Protein AF-A0AA92QDA8-F1 (afdb_monomer_lite)

Secondary structure (DSSP, 8-state):
-----S-----S----TT---HHHHHHHTSSS--HHHHHHHHHHHH-GGGTT---GGG----EEEEEETTTTEEEEEE-S--EEEEEE-GGGTTS--SEEEEEE-S---TTSPPPSSB-EEEEEETTT--EEEEE--TTEEE-PPEEEESSTTPPTT-EEEEEEEEETTTTEEEEEEEETT-GGG-EEEEEEEEBPPPP-------PPPP-

Structure (mmCIF, N/CA/C/O backbone):
data_AF-A0AA92QDA8-F1
#
_entry.id   AF-A0AA92QDA8-F1
#
loop_
_atom_site.group_PDB
_atom_site.id
_atom_site.type_symbol
_atom_site.label_atom_id
_atom_site.label_alt_id
_atom_site.label_comp_id
_atom_site.label_asym_id
_atom_site.label_entity_id
_atom_site.label_seq_id
_atom_site.pdbx_PDB_ins_code
_atom_site.Cartn_x
_atom_site.Cartn_y
_atom_site.Cartn_z
_atom_site.occupancy
_atom_site.B_iso_or_equiv
_atom_site.auth_seq_id
_atom_site.auth_comp_id
_atom_site.auth_asym_id
_atom_site.auth_atom_id
_atom_site.pdbx_PDB_model_num
ATOM 1 N N . MET A 1 1 ? -1.634 36.225 -9.825 1.00 33.91 1 MET A N 1
ATOM 2 C CA . MET A 1 1 ? -2.359 34.939 -9.896 1.00 33.91 1 MET A CA 1
ATOM 3 C C . MET A 1 1 ? -3.049 34.754 -8.554 1.00 33.91 1 MET A C 1
ATOM 5 O O . MET A 1 1 ? -2.392 34.439 -7.571 1.00 33.91 1 MET A O 1
ATOM 9 N N . GLU A 1 2 ? -4.321 35.144 -8.479 1.00 29.17 2 GLU A N 1
ATOM 10 C CA . GLU A 1 2 ? -5.108 35.152 -7.243 1.00 29.17 2 GLU A CA 1
ATOM 11 C C . GLU A 1 2 ? -5.441 33.735 -6.765 1.00 29.17 2 GLU A C 1
ATOM 13 O O . GLU A 1 2 ? -5.767 32.852 -7.560 1.00 29.17 2 GLU A O 1
ATOM 18 N N . ARG A 1 3 ? -5.387 33.537 -5.444 1.00 38.09 3 ARG A N 1
ATOM 19 C CA . ARG A 1 3 ? -5.812 32.313 -4.762 1.00 38.09 3 ARG A CA 1
ATOM 20 C C . ARG A 1 3 ? -7.334 32.174 -4.847 1.00 38.09 3 ARG A C 1
ATOM 22 O O . ARG A 1 3 ? -8.058 32.723 -4.024 1.00 38.09 3 ARG A O 1
ATOM 29 N N . ARG A 1 4 ? -7.822 31.404 -5.817 1.00 35.72 4 ARG A N 1
ATOM 30 C CA . ARG A 1 4 ? -9.184 30.855 -5.792 1.00 35.72 4 ARG A CA 1
ATOM 31 C C . ARG A 1 4 ? -9.173 29.556 -4.989 1.00 35.72 4 ARG A C 1
ATOM 33 O O . ARG A 1 4 ? -8.983 28.479 -5.542 1.00 35.72 4 ARG A O 1
ATOM 40 N N . SER A 1 5 ? -9.326 29.690 -3.675 1.00 36.38 5 SER A N 1
ATOM 41 C CA . SER A 1 5 ? -9.529 28.579 -2.743 1.00 36.38 5 SER A CA 1
ATOM 42 C C . SER A 1 5 ? -11.028 28.319 -2.557 1.00 36.38 5 SER A C 1
ATOM 44 O O . SER A 1 5 ? -11.824 29.250 -2.478 1.00 36.38 5 SER A O 1
ATOM 46 N N . PHE A 1 6 ? -11.382 27.042 -2.482 1.00 32.06 6 PHE A N 1
ATOM 47 C CA . PHE A 1 6 ? -12.692 26.414 -2.270 1.00 32.06 6 PHE A CA 1
ATOM 48 C C . PHE A 1 6 ? -13.570 26.963 -1.110 1.00 32.06 6 PHE A C 1
ATOM 50 O O . PHE A 1 6 ? -13.873 26.236 -0.171 1.00 32.06 6 PHE A O 1
ATOM 57 N N . LEU A 1 7 ? -14.049 28.213 -1.163 1.00 34.66 7 LEU A N 1
ATOM 58 C CA . LEU A 1 7 ? -15.040 28.735 -0.194 1.00 34.66 7 LEU A CA 1
ATOM 59 C C . LEU A 1 7 ? -16.226 29.495 -0.813 1.00 34.66 7 LEU A C 1
ATOM 61 O O . LEU A 1 7 ? -16.950 30.198 -0.114 1.00 34.66 7 LEU A O 1
ATOM 65 N N . THR A 1 8 ? -16.507 29.327 -2.105 1.00 35.06 8 THR A N 1
ATOM 66 C CA . THR A 1 8 ? -17.705 29.921 -2.726 1.00 35.06 8 THR A CA 1
ATOM 67 C C . THR A 1 8 ? -18.818 28.890 -2.897 1.00 35.06 8 THR A C 1
ATOM 69 O O . THR A 1 8 ? -19.138 28.510 -4.015 1.00 35.06 8 THR A O 1
ATOM 72 N N . ALA A 1 9 ? -19.405 28.427 -1.791 1.00 35.38 9 ALA A N 1
ATOM 73 C CA . ALA A 1 9 ? -20.735 27.805 -1.788 1.00 35.38 9 ALA A CA 1
ATOM 74 C C . ALA A 1 9 ? -21.298 27.682 -0.360 1.00 35.38 9 ALA A C 1
ATOM 76 O O . ALA A 1 9 ? -21.324 26.595 0.201 1.00 35.38 9 ALA A O 1
ATOM 77 N N . ALA A 1 10 ? -21.752 28.794 0.223 1.00 36.12 10 ALA A N 1
ATOM 78 C CA . ALA A 1 10 ? -22.838 28.810 1.215 1.00 36.12 10 ALA A CA 1
ATOM 79 C C . ALA A 1 10 ? -23.274 30.260 1.483 1.00 36.12 10 ALA A C 1
ATOM 81 O O . ALA A 1 10 ? -23.055 30.821 2.550 1.00 36.12 10 ALA A O 1
ATOM 82 N N . GLY A 1 11 ? -23.903 30.879 0.484 1.00 39.75 11 GLY A N 1
ATOM 83 C CA . GLY A 1 11 ? -24.671 32.117 0.649 1.00 39.75 11 GLY A CA 1
ATOM 84 C C . GLY A 1 11 ? -26.067 31.892 1.244 1.00 39.75 11 GLY A C 1
ATOM 85 O O . GLY A 1 11 ? -26.959 32.695 1.006 1.00 39.75 11 GLY A O 1
ATOM 86 N N . LEU A 1 12 ? -26.294 30.805 1.982 1.00 38.34 12 LEU A N 1
ATOM 87 C CA . LEU A 1 12 ? -27.554 30.560 2.675 1.00 38.34 12 LEU A CA 1
ATOM 88 C C . LEU A 1 12 ? -27.238 30.167 4.109 1.00 38.34 12 LEU A C 1
ATOM 90 O O . LEU A 1 12 ? -26.586 29.155 4.360 1.00 38.34 12 LEU A O 1
ATOM 94 N N . GLY A 1 13 ? -27.673 31.021 5.034 1.00 45.91 13 GLY A N 1
ATOM 95 C CA . GLY A 1 13 ? -27.557 30.799 6.462 1.00 45.91 13 GLY A CA 1
ATOM 96 C C . GLY A 1 13 ? -28.193 29.471 6.847 1.00 45.91 13 GLY A C 1
ATOM 97 O O . GLY A 1 13 ? -29.409 29.321 6.830 1.00 45.91 13 GLY A O 1
ATOM 98 N N . LEU A 1 14 ? -27.353 28.521 7.229 1.00 39.12 14 LEU A N 1
ATOM 99 C CA . LEU A 1 14 ? -27.741 27.400 8.060 1.00 39.12 14 LEU A CA 1
ATOM 100 C C . LEU A 1 14 ? -26.838 27.479 9.279 1.00 39.12 14 LEU A C 1
ATOM 102 O O . LEU A 1 14 ? -25.619 27.357 9.174 1.00 39.12 14 LEU A O 1
ATOM 106 N N . ALA A 1 15 ? -27.450 27.781 10.421 1.00 39.09 15 ALA A N 1
ATOM 107 C CA . ALA A 1 15 ? -26.792 27.732 11.710 1.00 39.09 15 ALA A CA 1
ATOM 108 C C . ALA A 1 15 ? -26.085 26.377 11.843 1.00 39.09 15 ALA A C 1
ATOM 110 O O . ALA A 1 15 ? -26.726 25.327 11.769 1.00 39.09 15 ALA A O 1
ATOM 111 N N . ALA A 1 16 ? -24.761 26.399 12.003 1.00 42.53 16 ALA A N 1
ATOM 112 C CA . ALA A 1 16 ? -24.027 25.209 12.393 1.00 42.53 16 ALA A CA 1
ATOM 113 C C . ALA A 1 16 ? -24.629 24.703 13.721 1.00 42.53 16 ALA A C 1
ATOM 115 O O . ALA A 1 16 ? -24.861 25.518 14.619 1.00 42.53 16 ALA A O 1
ATOM 116 N N . PRO A 1 17 ? -24.879 23.391 13.887 1.00 43.97 17 PRO A N 1
ATOM 117 C CA . PRO A 1 17 ? -25.635 22.842 15.021 1.00 43.97 17 PRO A CA 1
ATOM 118 C C . PRO A 1 17 ? -24.937 22.977 16.390 1.00 43.97 17 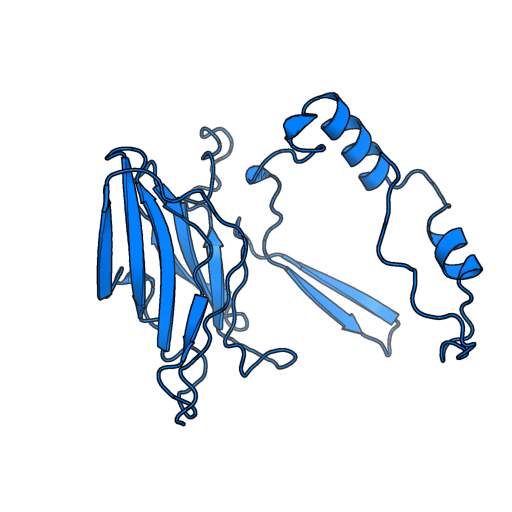PRO A C 1
ATOM 120 O O . PRO A 1 17 ? -25.418 22.439 17.381 1.00 43.97 17 PRO A O 1
ATOM 123 N N . PHE A 1 18 ? -23.828 23.716 16.467 1.00 54.31 18 PHE A N 1
ATOM 124 C CA . PHE A 1 18 ? -22.997 23.874 17.659 1.00 54.31 18 PHE A CA 1
ATOM 125 C C . PHE A 1 18 ? -22.710 25.338 18.028 1.00 54.31 18 PHE A C 1
ATOM 127 O O . PHE A 1 18 ? -21.840 25.594 18.851 1.00 54.31 18 PHE A O 1
ATOM 134 N N . GLY A 1 19 ? -23.408 26.312 17.426 1.00 52.00 19 GLY A N 1
ATOM 135 C CA . GLY A 1 19 ? -23.277 27.730 17.800 1.00 52.00 19 GLY A CA 1
ATOM 136 C C . GLY A 1 19 ? -21.930 28.383 17.457 1.00 52.00 19 GLY A C 1
ATOM 137 O O . GLY A 1 19 ? -21.722 29.539 17.806 1.00 52.00 19 GLY A O 1
ATOM 138 N N . LEU A 1 20 ? -21.038 27.678 16.757 1.00 49.28 20 LEU A N 1
ATOM 139 C CA . LEU A 1 20 ? -19.775 28.224 16.269 1.00 49.28 20 LEU A CA 1
ATOM 140 C C . LEU A 1 20 ? -20.006 28.994 14.971 1.00 49.28 20 LEU A C 1
ATOM 142 O O . LEU A 1 20 ? -20.514 28.458 13.982 1.00 49.28 20 LEU A O 1
ATOM 146 N N . THR A 1 21 ? -19.620 30.262 14.973 1.00 72.62 21 THR A N 1
ATOM 147 C CA . THR A 1 21 ? -19.591 31.106 13.785 1.00 72.62 21 THR A CA 1
ATOM 148 C C . THR A 1 21 ? -18.280 30.912 13.025 1.00 72.62 21 THR A C 1
ATOM 150 O O . THR A 1 21 ? -17.274 30.452 13.565 1.00 72.62 21 THR A O 1
ATOM 153 N N . LEU A 1 22 ? -18.253 31.327 11.756 1.00 54.22 22 LEU A N 1
ATOM 154 C CA . LEU A 1 22 ? -17.018 31.363 10.966 1.00 54.22 22 LEU A CA 1
ATOM 155 C C . LEU A 1 22 ? -15.918 32.193 11.661 1.00 54.22 22 LEU A C 1
ATOM 157 O O . LEU A 1 22 ? -14.739 31.878 11.543 1.00 54.22 22 LEU A O 1
ATOM 161 N N . ARG A 1 23 ? -16.307 33.234 12.415 1.00 62.81 23 ARG A N 1
ATOM 162 C CA . ARG A 1 23 ? -15.389 34.050 13.221 1.00 62.81 23 ARG A CA 1
ATOM 163 C C . ARG A 1 23 ? -14.756 33.258 14.357 1.00 62.81 23 ARG A C 1
ATOM 165 O O . ARG A 1 23 ? -13.568 33.440 14.584 1.00 62.81 23 ARG A O 1
ATOM 172 N N . ASP A 1 24 ? -15.505 32.379 15.014 1.00 61.31 24 ASP A N 1
ATOM 173 C CA . ASP A 1 24 ? -14.988 31.566 16.121 1.00 61.31 24 ASP A CA 1
ATOM 174 C C . ASP A 1 24 ? -13.949 30.556 15.613 1.00 61.31 24 ASP A C 1
ATOM 176 O O . ASP A 1 24 ? -12.869 30.432 16.183 1.00 61.31 24 ASP A O 1
ATOM 180 N N . VAL A 1 25 ? -14.212 29.927 14.460 1.00 57.88 25 VAL A N 1
ATOM 181 C CA . VAL A 1 25 ? -13.251 29.034 13.782 1.00 57.88 25 VAL A CA 1
ATOM 182 C C . VAL A 1 25 ? -11.988 29.790 13.350 1.00 57.88 25 VAL A C 1
ATOM 184 O O . VAL A 1 25 ? -10.880 29.277 13.490 1.00 57.88 25 VAL A O 1
ATOM 187 N N . MET A 1 26 ? -12.135 31.020 12.843 1.00 55.69 26 MET A N 1
ATOM 188 C CA . MET A 1 26 ? -10.993 31.853 12.448 1.00 55.69 26 MET A CA 1
ATOM 189 C C . MET A 1 26 ? -10.194 32.363 13.656 1.00 55.69 26 MET A C 1
ATOM 191 O O . MET A 1 26 ? -8.975 32.448 13.564 1.00 55.69 26 MET A O 1
ATOM 195 N N . ALA A 1 27 ? -10.844 32.672 14.781 1.00 57.16 27 ALA A N 1
ATOM 196 C CA . ALA A 1 27 ? -10.176 33.119 16.003 1.00 57.16 27 ALA A CA 1
ATOM 197 C C . ALA A 1 27 ? -9.331 32.000 16.636 1.00 57.16 27 ALA A C 1
ATOM 199 O O . ALA A 1 27 ? -8.200 32.249 17.051 1.00 57.16 27 ALA A O 1
ATOM 200 N N . MET A 1 28 ? -9.813 30.750 16.603 1.00 53.66 28 MET A N 1
ATOM 201 C CA . MET A 1 28 ? -9.039 29.578 17.044 1.00 53.66 28 MET A CA 1
ATOM 202 C C . MET A 1 28 ? -7.757 29.346 16.226 1.00 53.66 28 MET A C 1
ATOM 204 O O . MET A 1 28 ? -6.821 28.734 16.726 1.00 53.66 28 MET A O 1
ATOM 208 N N . ALA A 1 29 ? -7.685 29.851 14.989 1.00 52.94 29 ALA A N 1
ATOM 209 C CA . ALA A 1 29 ? -6.492 29.769 14.143 1.00 52.94 29 ALA A CA 1
ATOM 210 C C . ALA A 1 29 ? -5.451 30.873 14.426 1.00 52.94 29 ALA A C 1
ATOM 212 O O . ALA A 1 29 ? -4.418 30.915 13.760 1.00 52.94 29 ALA A O 1
ATOM 213 N N . THR A 1 30 ? -5.723 31.795 15.361 1.00 52.31 30 THR A N 1
ATOM 214 C CA . THR A 1 30 ? -4.889 32.992 15.596 1.00 52.31 30 THR A CA 1
ATOM 215 C C . THR A 1 30 ? -4.156 33.022 16.935 1.00 52.31 30 THR A C 1
ATOM 217 O O . THR A 1 30 ? -3.394 33.958 17.180 1.00 52.31 30 THR A O 1
ATOM 220 N N . GLU A 1 31 ? -4.323 32.015 17.794 1.00 50.56 31 GLU A N 1
ATOM 221 C CA . GLU A 1 31 ? -3.610 31.971 19.072 1.00 50.56 31 GLU A CA 1
ATOM 222 C C . GLU A 1 31 ? -2.279 31.217 18.952 1.00 50.56 31 GLU A C 1
ATOM 224 O O . GLU A 1 31 ? -2.233 29.994 18.859 1.00 50.56 31 GLU A O 1
ATOM 229 N N . SER A 1 32 ? -1.192 31.999 19.015 1.00 50.97 32 SER A N 1
ATOM 230 C CA . SER A 1 32 ? 0.221 31.596 18.932 1.00 50.97 32 SER A CA 1
ATOM 231 C C . SER A 1 32 ? 0.663 31.139 17.531 1.00 50.97 32 SER A C 1
ATOM 233 O O . SER A 1 32 ? -0.105 30.477 16.836 1.00 50.97 32 SER A O 1
ATOM 235 N N . PRO A 1 33 ? 1.896 31.456 17.071 1.00 54.53 33 PRO A N 1
ATOM 236 C CA . PRO A 1 33 ? 2.459 30.764 15.922 1.00 54.53 33 PRO A CA 1
ATOM 237 C C . PRO A 1 33 ? 2.518 29.297 16.317 1.00 54.53 33 PRO A C 1
ATOM 239 O O . PRO A 1 33 ? 3.340 28.903 17.151 1.00 54.53 33 PRO A O 1
ATOM 242 N N . ASP A 1 34 ? 1.592 28.504 15.791 1.00 64.38 34 ASP A N 1
ATOM 243 C CA . ASP A 1 34 ? 1.658 27.079 16.000 1.00 64.38 34 ASP A CA 1
ATOM 244 C C . ASP A 1 34 ? 3.038 26.650 15.452 1.00 64.38 34 ASP A C 1
ATOM 246 O O . ASP A 1 34 ? 3.498 27.111 14.395 1.00 64.38 34 ASP A O 1
ATOM 250 N N . ALA A 1 35 ? 3.776 25.863 16.234 1.00 60.22 35 ALA A N 1
ATOM 251 C CA . ALA A 1 35 ? 5.141 25.481 15.881 1.00 60.22 35 ALA A CA 1
ATOM 252 C C . ALA A 1 35 ? 5.204 24.773 14.512 1.00 60.22 35 ALA A C 1
ATOM 254 O O . ALA A 1 35 ? 6.246 24.766 13.858 1.00 60.22 35 ALA A O 1
ATOM 255 N N . TRP A 1 36 ? 4.075 24.223 14.063 1.00 51.72 36 TRP A N 1
ATOM 256 C CA . TRP A 1 36 ? 3.902 23.561 12.785 1.00 51.72 36 TRP A CA 1
ATOM 257 C C . TRP A 1 36 ? 3.813 24.570 11.623 1.00 51.72 36 TRP A C 1
ATOM 259 O O . TRP A 1 36 ? 4.491 24.387 10.618 1.00 51.72 36 TRP A O 1
ATOM 269 N N . ALA A 1 37 ? 3.108 25.692 11.771 1.00 59.84 37 ALA A N 1
ATOM 270 C CA . ALA A 1 37 ? 3.029 26.783 10.806 1.00 59.84 37 ALA A CA 1
ATOM 271 C C . ALA A 1 37 ? 4.380 27.492 10.651 1.00 59.84 37 ALA A C 1
ATOM 273 O O . ALA A 1 37 ? 4.797 27.798 9.529 1.00 59.84 37 ALA A O 1
ATOM 274 N N . ALA A 1 38 ? 5.093 27.712 11.761 1.00 67.44 38 ALA A N 1
ATOM 275 C CA . ALA A 1 38 ? 6.449 28.254 11.736 1.00 67.44 38 ALA A CA 1
ATOM 276 C C . ALA A 1 38 ? 7.438 27.281 11.064 1.00 67.44 38 ALA A C 1
ATOM 278 O O . ALA A 1 38 ? 8.211 27.696 10.198 1.00 67.44 38 ALA A O 1
ATOM 279 N N . GLY A 1 39 ? 7.365 25.987 11.400 1.00 63.59 39 GLY A N 1
ATOM 280 C CA . GLY A 1 39 ? 8.175 24.939 10.772 1.00 63.59 39 GLY A CA 1
ATOM 281 C C . GLY A 1 39 ? 7.912 24.811 9.268 1.00 63.59 39 GLY A C 1
ATOM 282 O O . GLY A 1 39 ? 8.847 24.805 8.471 1.00 63.59 39 GLY A O 1
ATOM 283 N N . PHE A 1 40 ? 6.641 24.820 8.860 1.00 58.78 40 PHE A N 1
ATOM 284 C CA . PHE A 1 40 ? 6.239 24.766 7.454 1.00 58.78 40 PHE A CA 1
ATOM 285 C C . PHE A 1 40 ? 6.756 25.972 6.654 1.00 58.78 40 PHE A C 1
ATOM 287 O O . PHE A 1 40 ? 7.243 25.825 5.529 1.00 58.78 40 PHE A O 1
ATOM 294 N N . ALA A 1 41 ? 6.688 27.178 7.227 1.00 66.56 41 ALA A N 1
ATOM 295 C CA . ALA A 1 41 ? 7.194 28.390 6.587 1.00 66.56 41 ALA A CA 1
ATOM 296 C C . ALA A 1 41 ? 8.721 28.363 6.397 1.00 66.56 41 ALA A C 1
ATOM 298 O O . ALA A 1 41 ? 9.204 28.749 5.330 1.00 66.56 41 ALA A O 1
ATOM 299 N N . ALA A 1 42 ? 9.463 27.876 7.396 1.00 67.19 42 ALA A N 1
ATOM 300 C CA . ALA A 1 42 ? 10.915 27.730 7.325 1.00 67.19 42 ALA A CA 1
ATOM 301 C C . ALA A 1 42 ? 11.330 26.711 6.250 1.00 67.19 42 ALA A C 1
ATOM 303 O O . ALA A 1 42 ? 12.098 27.045 5.347 1.00 67.19 42 ALA A O 1
ATOM 304 N N . ALA A 1 43 ? 10.730 25.517 6.258 1.00 59.69 43 ALA A N 1
ATOM 305 C CA . ALA A 1 43 ? 11.036 24.473 5.283 1.00 59.69 43 ALA A CA 1
ATOM 306 C C . ALA A 1 43 ? 10.745 24.922 3.837 1.00 59.69 43 ALA A C 1
ATOM 308 O O . ALA A 1 43 ? 11.468 24.578 2.896 1.00 59.69 43 ALA A O 1
ATOM 309 N N . ARG A 1 44 ? 9.698 25.735 3.631 1.00 64.19 44 ARG A N 1
ATOM 310 C CA . ARG A 1 44 ? 9.342 26.273 2.309 1.00 64.19 44 ARG A CA 1
ATOM 311 C C . ARG A 1 44 ? 10.394 27.228 1.752 1.00 64.19 44 ARG A C 1
ATOM 313 O O . ARG A 1 44 ? 10.571 27.266 0.534 1.00 64.19 44 ARG A O 1
ATOM 320 N N . ALA A 1 45 ? 11.060 28.000 2.607 1.00 65.25 45 ALA A N 1
ATOM 321 C CA . ALA A 1 45 ? 12.113 28.920 2.186 1.00 65.25 45 ALA A CA 1
ATOM 322 C C . ALA A 1 45 ? 13.354 28.166 1.679 1.00 65.25 45 ALA A C 1
ATOM 324 O O . ALA A 1 45 ? 13.977 28.590 0.709 1.00 65.25 45 ALA A O 1
ATOM 325 N N . GLU A 1 46 ? 13.664 27.019 2.281 1.00 57.72 46 GLU A N 1
ATOM 326 C CA . GLU A 1 46 ? 14.830 26.200 1.933 1.00 57.72 46 GLU A CA 1
ATOM 327 C C . GLU A 1 46 ? 14.563 25.243 0.762 1.00 57.72 46 GLU A C 1
ATOM 329 O O . GLU A 1 46 ? 15.456 24.950 -0.033 1.00 57.72 46 GLU A O 1
ATOM 334 N N . ARG A 1 47 ? 13.321 24.760 0.623 1.00 58.34 47 ARG A N 1
ATOM 335 C CA . ARG A 1 47 ? 12.918 23.770 -0.389 1.00 58.34 47 ARG A CA 1
ATOM 336 C C . ARG A 1 47 ? 11.651 24.209 -1.122 1.00 58.34 47 ARG A C 1
ATOM 338 O O . ARG A 1 47 ? 10.619 23.539 -1.097 1.00 58.34 47 ARG A O 1
ATOM 345 N N . ALA A 1 48 ? 11.733 25.348 -1.809 1.00 55.12 48 ALA A N 1
ATOM 346 C CA . ALA A 1 48 ? 10.591 25.998 -2.462 1.00 55.12 48 ALA A CA 1
ATOM 347 C C . ALA A 1 48 ? 9.843 25.109 -3.478 1.00 55.12 48 ALA A C 1
ATOM 349 O O . ALA A 1 48 ? 8.624 25.219 -3.603 1.00 55.12 48 ALA A O 1
ATOM 350 N N . TRP A 1 49 ? 10.548 24.203 -4.163 1.00 46.12 49 TRP A N 1
ATOM 351 C CA . TRP A 1 49 ? 9.966 23.257 -5.127 1.00 46.12 49 TRP A CA 1
ATOM 352 C C . TRP A 1 49 ? 9.195 22.101 -4.466 1.00 46.12 49 TRP A C 1
ATOM 354 O O . TRP A 1 49 ? 8.350 21.490 -5.111 1.00 46.12 49 TRP A O 1
ATOM 364 N N . LEU A 1 50 ? 9.430 21.856 -3.175 1.00 51.00 50 LEU A N 1
ATOM 365 C CA . LEU A 1 50 ? 8.684 20.920 -2.330 1.00 51.00 50 LEU A CA 1
ATOM 366 C C . LEU A 1 50 ? 7.608 21.624 -1.485 1.00 51.00 50 LEU A C 1
ATOM 368 O O . LEU A 1 50 ? 6.978 20.995 -0.645 1.00 51.00 50 LEU A O 1
ATOM 372 N N . ALA A 1 51 ? 7.413 22.938 -1.655 1.00 55.00 51 ALA A N 1
ATOM 373 C CA . ALA A 1 51 ? 6.523 23.760 -0.829 1.00 55.00 51 ALA A CA 1
ATOM 374 C C . ALA A 1 51 ? 6.770 23.659 0.696 1.00 55.00 51 ALA A C 1
ATOM 376 O O . ALA A 1 51 ? 5.877 23.989 1.470 1.00 55.00 51 ALA A O 1
ATOM 377 N N . GLY A 1 52 ? 7.975 23.259 1.118 1.00 45.16 52 GLY A N 1
ATOM 378 C CA . GLY A 1 52 ? 8.323 23.014 2.524 1.00 45.16 52 GLY A CA 1
ATOM 379 C C . GLY A 1 52 ? 8.155 21.574 2.999 1.00 45.16 52 GLY A C 1
ATOM 380 O O . GLY A 1 52 ? 8.306 21.294 4.180 1.00 45.16 52 GLY A O 1
ATOM 381 N N . PHE A 1 53 ? 7.881 20.646 2.087 1.00 48.81 53 PHE A N 1
ATOM 382 C CA . PHE A 1 53 ? 7.898 19.218 2.370 1.00 48.81 53 PHE A CA 1
ATOM 383 C C . PHE A 1 53 ? 9.353 18.741 2.542 1.00 48.81 53 PHE A C 1
ATOM 385 O O . PHE A 1 53 ? 10.174 18.865 1.631 1.00 48.81 53 PHE A O 1
ATOM 392 N N . GLU A 1 54 ? 9.706 18.209 3.715 1.00 48.03 54 GLU A N 1
ATOM 393 C CA . GLU A 1 54 ? 11.073 17.743 4.017 1.00 48.03 54 GLU A CA 1
ATOM 394 C C . GLU A 1 54 ? 11.414 16.368 3.408 1.00 48.03 54 GLU A C 1
ATOM 396 O O . GLU A 1 54 ? 12.534 15.875 3.567 1.00 48.03 54 GLU A O 1
ATOM 401 N N . GLY A 1 55 ? 10.501 15.805 2.614 1.00 48.53 55 GLY A N 1
ATOM 402 C CA . GLY A 1 55 ? 10.641 14.521 1.933 1.00 48.53 55 GLY A CA 1
ATOM 403 C C . GLY A 1 55 ? 9.844 13.410 2.615 1.00 48.53 55 GLY A C 1
ATOM 404 O O . GLY A 1 55 ? 9.378 13.558 3.740 1.00 48.53 55 GLY A O 1
ATOM 405 N N . VAL A 1 56 ? 9.747 12.271 1.929 1.00 50.72 56 VAL A N 1
ATOM 406 C CA . VAL A 1 56 ? 9.060 11.028 2.348 1.00 50.72 56 VAL A CA 1
ATOM 407 C C . VAL A 1 56 ? 9.568 10.492 3.706 1.00 50.72 56 VAL A C 1
ATOM 409 O O . VAL A 1 56 ? 8.932 9.684 4.372 1.00 50.72 56 VAL A O 1
ATOM 412 N N . SER A 1 57 ? 10.728 10.963 4.173 1.00 46.50 57 SER A N 1
ATOM 413 C CA . SER A 1 57 ? 11.281 10.650 5.496 1.00 46.50 57 SER A CA 1
ATOM 414 C C . SER A 1 57 ? 10.556 11.325 6.668 1.00 46.50 57 SER A C 1
ATOM 416 O O . SER A 1 57 ? 10.777 10.918 7.806 1.00 46.50 57 SER A O 1
ATOM 418 N N . ALA A 1 58 ? 9.725 12.343 6.412 1.00 48.72 58 ALA A N 1
ATOM 419 C CA . ALA A 1 58 ? 8.867 12.982 7.414 1.00 48.72 58 ALA A CA 1
ATOM 420 C C . ALA A 1 58 ? 7.459 12.359 7.483 1.00 48.72 58 ALA A C 1
ATOM 422 O O . ALA A 1 58 ? 6.638 12.810 8.285 1.00 48.72 58 ALA A O 1
ATOM 423 N N . ASP A 1 59 ? 7.185 11.323 6.680 1.00 54.25 59 ASP A N 1
ATOM 424 C CA . ASP A 1 59 ? 5.915 10.607 6.719 1.00 54.25 59 ASP A CA 1
ATOM 425 C C . ASP A 1 59 ? 5.824 9.844 8.041 1.00 54.25 59 ASP A C 1
ATOM 427 O O . ASP A 1 59 ? 6.448 8.799 8.266 1.00 54.25 59 ASP A O 1
ATOM 431 N N . LEU A 1 60 ? 5.077 10.456 8.961 1.00 63.75 60 LEU A N 1
ATOM 432 C CA . LEU A 1 60 ? 4.736 9.885 10.247 1.00 63.75 60 LEU A CA 1
ATOM 433 C C . LEU A 1 60 ? 4.131 8.499 10.030 1.00 63.75 60 LEU A C 1
ATOM 435 O O . LEU A 1 60 ? 3.373 8.288 9.080 1.00 63.75 60 LEU A O 1
ATOM 439 N N . PRO A 1 61 ? 4.414 7.552 10.927 1.00 78.06 61 PRO A N 1
ATOM 440 C CA . PRO A 1 61 ? 3.795 6.253 10.827 1.00 78.06 61 PRO A CA 1
ATOM 441 C C . PRO A 1 61 ? 2.269 6.353 10.827 1.00 78.06 61 PRO A C 1
ATOM 443 O O . PRO A 1 61 ? 1.725 7.131 11.623 1.00 78.06 61 PRO A O 1
ATOM 446 N N . PRO A 1 62 ? 1.562 5.527 10.023 1.00 81.88 62 PRO A N 1
ATOM 447 C CA . PRO A 1 62 ? 0.118 5.394 10.126 1.00 81.88 62 PRO A CA 1
ATOM 448 C C . PRO A 1 62 ? -0.283 5.267 11.591 1.00 81.88 62 PRO A C 1
ATOM 450 O O . PRO A 1 62 ? 0.327 4.497 12.340 1.00 81.88 62 PRO A O 1
ATOM 453 N N . ALA A 1 63 ? -1.269 6.054 12.010 1.00 86.94 63 ALA A N 1
ATOM 454 C CA . ALA A 1 63 ? -1.664 6.154 13.403 1.00 86.94 63 ALA A CA 1
ATOM 455 C C . ALA A 1 63 ? -3.175 6.003 13.553 1.00 86.94 63 ALA A C 1
ATOM 457 O O . ALA A 1 63 ? -3.955 6.508 12.748 1.00 86.94 63 ALA A O 1
ATOM 458 N N . THR A 1 64 ? -3.588 5.342 14.630 1.00 89.00 64 THR A N 1
ATOM 459 C CA . THR A 1 64 ? -4.990 5.314 15.045 1.00 89.00 64 THR A CA 1
ATOM 460 C C . THR A 1 64 ? -5.258 6.505 15.952 1.00 89.00 64 THR A C 1
ATOM 462 O O . THR A 1 64 ? -4.610 6.646 16.990 1.00 89.00 64 THR A O 1
ATOM 465 N N . LEU A 1 65 ? -6.223 7.344 15.574 1.00 91.69 65 LEU A N 1
ATOM 466 C CA . LEU A 1 65 ? -6.767 8.402 16.422 1.00 91.69 65 LEU A CA 1
ATOM 467 C C . LEU A 1 65 ? -8.053 7.897 17.086 1.00 91.69 65 LEU A C 1
ATOM 469 O O . LEU A 1 65 ? -8.996 7.499 16.406 1.00 91.69 65 LEU A O 1
ATOM 473 N N . THR A 1 66 ? -8.093 7.929 18.413 1.00 93.69 66 THR A N 1
ATOM 474 C CA . THR A 1 66 ? -9.281 7.614 19.211 1.00 93.69 66 THR A CA 1
ATOM 475 C C . THR A 1 66 ? -9.832 8.896 19.807 1.00 93.69 66 THR A C 1
ATOM 477 O O . THR A 1 66 ? -9.121 9.595 20.525 1.00 93.69 66 THR A O 1
ATOM 480 N N . LEU A 1 67 ? -11.101 9.185 19.529 1.00 95.75 67 LEU A N 1
ATOM 481 C CA . LEU A 1 67 ? -11.826 10.324 20.082 1.00 95.75 67 LEU A CA 1
ATOM 482 C C . LEU A 1 67 ? -12.947 9.798 20.983 1.00 95.75 67 LEU A C 1
ATOM 484 O O . LEU A 1 67 ? -13.921 9.226 20.495 1.00 95.75 67 LEU A O 1
ATOM 488 N N . ASP A 1 68 ? -12.813 9.976 22.296 1.00 95.62 68 ASP A N 1
ATOM 489 C CA . ASP A 1 68 ? -13.881 9.686 23.249 1.00 95.62 68 ASP A CA 1
ATOM 490 C C . ASP A 1 68 ? -14.713 10.947 23.480 1.00 95.62 68 ASP A C 1
ATOM 492 O O . ASP A 1 68 ? -14.341 11.854 24.228 1.00 95.62 68 ASP A O 1
ATOM 496 N N . LEU A 1 69 ? -15.879 10.976 22.840 1.00 96.06 69 LEU A N 1
ATOM 497 C CA . LEU A 1 69 ? -16.800 12.105 22.908 1.00 96.06 69 LEU A CA 1
ATOM 498 C C . LEU A 1 69 ? -17.503 12.236 24.268 1.00 96.06 69 LEU A C 1
ATOM 500 O O . LEU A 1 69 ? -18.031 13.303 24.562 1.00 96.06 69 LEU A O 1
ATOM 504 N N . ARG A 1 70 ? -17.531 11.184 25.102 1.00 96.88 70 ARG A N 1
ATOM 505 C CA . ARG A 1 70 ? -18.136 11.251 26.445 1.00 96.88 70 ARG A CA 1
ATOM 506 C C . ARG A 1 70 ? -17.192 11.904 27.440 1.00 96.88 70 ARG A C 1
ATOM 508 O O . ARG A 1 70 ? -17.638 12.703 28.255 1.00 96.88 70 ARG A O 1
ATOM 515 N N . SER A 1 71 ? -15.911 11.544 27.387 1.00 96.62 71 SER A N 1
ATOM 516 C CA . SER A 1 71 ? -14.897 12.115 28.278 1.00 96.62 71 SER A CA 1
ATOM 517 C C . SER A 1 71 ? -14.218 13.368 27.716 1.00 96.62 71 SER A C 1
ATOM 519 O O . SER A 1 71 ? -13.506 14.044 28.455 1.00 96.62 71 SER A O 1
ATOM 521 N N . GLY A 1 72 ? -14.418 13.686 26.432 1.00 95.94 72 GLY A N 1
ATOM 522 C CA . GLY A 1 72 ? -13.752 14.802 25.754 1.00 95.94 72 GLY A CA 1
ATOM 523 C C . GLY A 1 72 ? -12.257 14.563 25.521 1.00 95.94 72 GLY A C 1
ATOM 524 O O . GLY A 1 72 ? -11.498 15.517 25.366 1.00 95.94 72 GLY A O 1
ATOM 525 N N . ARG A 1 73 ? -11.809 13.301 25.536 1.00 96.00 73 ARG A N 1
ATOM 526 C CA . ARG A 1 73 ? -10.392 12.930 25.422 1.00 96.00 73 ARG A CA 1
ATOM 527 C C . ARG A 1 73 ? -10.059 12.420 24.027 1.00 96.00 73 ARG A C 1
ATOM 529 O O . ARG A 1 73 ? -10.830 11.680 23.422 1.00 96.00 73 ARG A O 1
ATOM 536 N N . ALA A 1 74 ? -8.859 12.752 23.565 1.00 95.88 74 ALA A N 1
ATOM 537 C CA . ALA A 1 74 ? -8.259 12.185 22.367 1.00 95.88 74 ALA A CA 1
ATOM 538 C C . ALA A 1 74 ? -7.014 11.366 22.732 1.00 95.88 74 ALA A C 1
ATOM 540 O O . ALA A 1 74 ? -6.298 11.690 23.681 1.00 95.88 74 ALA A O 1
ATOM 541 N N . GLY A 1 75 ? -6.761 10.303 21.977 1.00 92.25 75 GLY A N 1
ATOM 542 C CA . GLY A 1 75 ? -5.551 9.495 22.068 1.00 92.25 75 GLY A CA 1
ATOM 543 C C . GLY A 1 75 ? -5.063 9.114 20.680 1.00 92.25 75 GLY A C 1
ATOM 544 O O . GLY A 1 75 ? -5.867 8.902 19.777 1.00 92.25 75 GLY A O 1
ATOM 545 N N . GLN A 1 76 ? -3.751 9.016 20.510 1.00 92.06 76 GLN A N 1
ATOM 546 C CA . GLN A 1 76 ? -3.127 8.613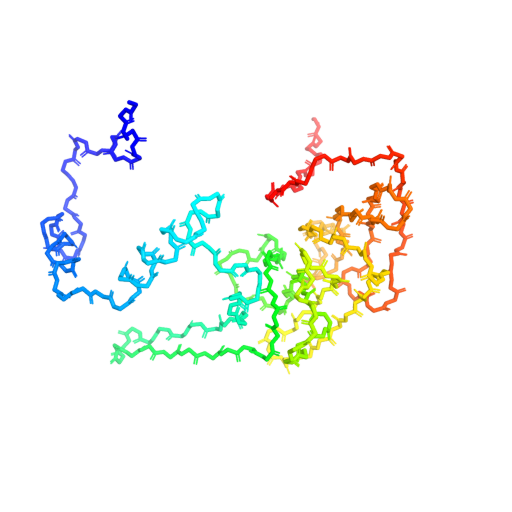 19.257 1.00 92.06 76 GLN A CA 1
ATOM 547 C C . GLN A 1 76 ? -2.202 7.425 19.510 1.00 92.06 76 GLN A C 1
ATOM 549 O O . GLN A 1 76 ? -1.477 7.387 20.503 1.00 92.06 76 GLN A O 1
ATOM 554 N N . THR A 1 77 ? -2.211 6.453 18.605 1.00 88.81 77 THR A N 1
ATOM 555 C CA . THR A 1 77 ? -1.278 5.324 18.627 1.00 88.81 77 THR A CA 1
ATOM 556 C C . THR A 1 77 ? -0.669 5.152 17.247 1.00 88.81 77 THR A C 1
ATOM 558 O O . THR A 1 77 ? -1.353 4.756 16.306 1.00 88.81 77 THR A O 1
ATOM 561 N N . ALA A 1 78 ? 0.613 5.489 17.135 1.00 85.62 78 ALA A N 1
ATOM 562 C CA . ALA A 1 78 ? 1.414 5.341 15.929 1.00 85.62 78 ALA A CA 1
ATOM 563 C C . ALA A 1 78 ? 1.866 3.888 15.727 1.00 85.62 78 ALA A C 1
ATOM 565 O O . ALA A 1 78 ? 2.219 3.197 16.683 1.00 85.62 78 ALA A O 1
ATOM 566 N N . THR A 1 79 ? 1.900 3.440 14.474 1.00 83.25 79 THR A N 1
ATOM 567 C CA . THR A 1 79 ? 2.616 2.214 14.093 1.00 83.25 79 THR A CA 1
ATOM 568 C C . THR A 1 79 ? 4.136 2.461 14.084 1.00 83.25 79 THR A C 1
ATOM 570 O O . THR A 1 79 ? 4.581 3.602 14.158 1.00 83.25 79 THR A O 1
ATOM 573 N N . PRO A 1 80 ? 4.986 1.426 14.003 1.00 83.25 80 PRO A N 1
ATOM 574 C CA . PRO A 1 80 ? 6.430 1.614 13.856 1.00 83.25 80 PRO A CA 1
ATOM 575 C C . PRO A 1 80 ? 6.870 1.618 12.378 1.00 83.25 80 PRO A C 1
ATOM 577 O O . PRO A 1 80 ? 7.981 1.193 12.065 1.00 83.25 80 PRO A O 1
ATOM 580 N N . HIS A 1 81 ? 5.994 1.989 11.437 1.00 84.00 81 HIS A N 1
ATOM 581 C CA . HIS A 1 81 ? 6.235 1.839 9.995 1.00 84.00 81 HIS A CA 1
ATOM 582 C C . HIS A 1 81 ? 6.229 3.181 9.286 1.00 84.00 81 HIS A C 1
ATOM 584 O O . HIS A 1 81 ? 5.282 3.929 9.444 1.00 84.00 81 HIS A O 1
ATOM 590 N N . VAL A 1 82 ? 7.229 3.447 8.447 1.00 84.44 82 VAL A N 1
ATOM 591 C CA . VAL A 1 82 ? 7.209 4.595 7.529 1.00 84.44 82 VAL A CA 1
ATOM 592 C C . VAL A 1 82 ? 6.409 4.185 6.299 1.00 84.44 82 VAL A C 1
ATOM 594 O O . VAL A 1 82 ? 6.890 3.374 5.501 1.00 84.44 82 VAL A O 1
ATOM 597 N N . ALA A 1 83 ? 5.168 4.661 6.207 1.00 87.56 83 ALA A N 1
ATOM 598 C CA . ALA A 1 83 ? 4.216 4.226 5.195 1.00 87.56 83 ALA A CA 1
ATOM 599 C C . ALA A 1 83 ? 3.166 5.300 4.882 1.00 87.56 83 ALA A C 1
ATOM 601 O O . ALA A 1 83 ? 2.736 6.025 5.774 1.00 87.56 83 ALA A O 1
ATOM 602 N N . GLU A 1 84 ? 2.721 5.339 3.628 1.00 89.12 84 GLU A N 1
ATOM 603 C CA . GLU A 1 84 ? 1.718 6.278 3.108 1.00 89.12 84 GLU A CA 1
ATOM 604 C C . GLU A 1 84 ? 0.845 5.571 2.048 1.00 89.12 84 GLU A C 1
ATOM 606 O O . GLU A 1 84 ? 0.866 4.343 1.900 1.00 89.12 84 GLU A O 1
ATOM 611 N N . PHE A 1 85 ? 0.034 6.345 1.339 1.00 92.50 85 PHE A N 1
ATOM 612 C CA . PHE A 1 85 ? -0.994 5.958 0.388 1.00 92.50 85 PHE A CA 1
ATOM 613 C C . PHE A 1 85 ? -1.899 4.851 0.939 1.00 92.50 85 PHE A C 1
ATOM 615 O O . PHE A 1 85 ? -2.005 3.775 0.340 1.00 92.50 85 PHE A O 1
ATOM 622 N N . PRO A 1 86 ? -2.545 5.081 2.102 1.00 93.44 86 PRO A N 1
ATOM 623 C CA . PRO A 1 86 ? -3.379 4.078 2.736 1.00 93.44 86 PRO A CA 1
ATOM 624 C C . PRO A 1 86 ? -4.572 3.723 1.849 1.00 93.44 86 PRO A C 1
ATOM 626 O O . PRO A 1 86 ? -5.355 4.579 1.427 1.00 93.44 86 PRO A O 1
ATOM 629 N N . LYS A 1 87 ? -4.752 2.427 1.617 1.00 96.12 87 LYS A N 1
ATOM 630 C CA . LYS A 1 87 ? -5.908 1.847 0.942 1.00 96.12 87 LYS A CA 1
ATOM 631 C C . LYS A 1 87 ? -6.536 0.774 1.799 1.00 96.12 87 LYS A C 1
ATOM 633 O O . LYS A 1 87 ? -5.867 -0.023 2.444 1.00 96.12 87 LYS A O 1
ATOM 638 N N . ILE A 1 88 ? -7.854 0.751 1.759 1.00 96.69 88 ILE A N 1
ATOM 639 C CA . ILE A 1 88 ? -8.686 -0.256 2.402 1.00 96.69 88 ILE A CA 1
ATOM 640 C C . ILE A 1 88 ? -9.606 -0.852 1.346 1.00 96.69 88 ILE A C 1
ATOM 642 O O . ILE A 1 88 ? -9.727 -0.330 0.233 1.00 96.69 88 ILE A O 1
ATOM 646 N N . ASP A 1 89 ? -10.320 -1.904 1.718 1.00 95.75 89 ASP A N 1
ATOM 647 C CA . ASP A 1 89 ? -11.517 -2.286 0.985 1.00 95.75 89 ASP A CA 1
ATOM 648 C C . ASP A 1 89 ? -12.535 -1.138 1.027 1.00 95.75 89 ASP A C 1
ATOM 650 O O . ASP A 1 89 ? -13.052 -0.791 2.089 1.00 95.75 89 ASP A O 1
ATOM 654 N N . THR A 1 90 ? -12.830 -0.529 -0.123 1.00 92.69 90 THR A N 1
ATOM 655 C CA . THR A 1 90 ? -13.728 0.636 -0.214 1.00 92.69 90 THR A CA 1
ATOM 656 C C . THR A 1 90 ? -15.155 0.320 0.235 1.00 92.69 90 THR A C 1
ATOM 658 O O . THR A 1 90 ? -15.880 1.218 0.659 1.00 92.69 90 THR A O 1
ATOM 661 N N . ARG A 1 91 ? -15.555 -0.961 0.262 1.00 93.75 91 ARG A N 1
ATOM 662 C CA . ARG A 1 91 ? -16.830 -1.409 0.856 1.00 93.75 91 ARG A CA 1
ATOM 663 C C . ARG A 1 91 ? -16.865 -1.225 2.382 1.00 93.75 91 ARG A C 1
ATOM 665 O O . ARG A 1 91 ? -17.923 -1.361 2.993 1.00 93.75 91 ARG A O 1
ATOM 672 N N . ARG A 1 92 ? -15.716 -0.942 3.006 1.00 95.50 92 ARG A N 1
ATOM 673 C CA . ARG A 1 92 ? -15.528 -0.710 4.446 1.00 95.50 92 ARG A CA 1
ATOM 674 C C . ARG A 1 92 ? -15.222 0.750 4.786 1.00 95.50 92 ARG A C 1
ATOM 676 O O . ARG A 1 92 ? -14.881 1.036 5.930 1.00 95.50 92 ARG A O 1
ATOM 683 N N . THR A 1 93 ? -15.348 1.688 3.847 1.00 94.38 93 THR A N 1
ATOM 684 C CA . THR A 1 93 ? -15.162 3.117 4.144 1.00 94.38 93 THR A CA 1
ATOM 685 C C . THR A 1 93 ? -16.109 3.573 5.258 1.00 94.38 93 THR A C 1
ATOM 687 O O . THR A 1 93 ? -17.317 3.365 5.186 1.00 94.38 93 THR A O 1
ATOM 690 N N . GLY A 1 94 ? -15.546 4.177 6.310 1.00 94.75 94 GLY A N 1
ATOM 691 C CA . GLY A 1 94 ? -16.288 4.592 7.508 1.00 94.75 94 GLY A CA 1
ATOM 692 C C . GLY A 1 94 ? -16.650 3.452 8.469 1.00 94.75 94 GLY A C 1
ATOM 693 O O . GLY A 1 94 ? -17.279 3.700 9.495 1.00 94.75 94 GLY A O 1
ATOM 694 N N . LEU A 1 95 ? -16.251 2.213 8.171 1.00 96.50 95 LEU A N 1
ATOM 695 C CA . LEU A 1 95 ? -16.487 1.037 9.002 1.00 96.50 95 LEU A CA 1
ATOM 696 C C . LEU A 1 95 ? -15.173 0.524 9.604 1.00 96.50 95 LEU A C 1
ATOM 698 O O . LEU A 1 95 ? -14.070 0.789 9.118 1.00 96.50 95 LEU A O 1
ATOM 702 N N . ARG A 1 96 ? -15.296 -0.269 10.672 1.00 95.31 96 ARG A N 1
ATOM 703 C CA . ARG A 1 96 ? -14.165 -1.022 11.225 1.00 95.31 96 ARG A CA 1
ATOM 704 C C . ARG A 1 96 ? -13.612 -1.960 10.149 1.00 95.31 96 ARG A C 1
ATOM 706 O O . ARG A 1 96 ? -14.375 -2.684 9.517 1.00 95.31 96 ARG A O 1
ATOM 713 N N . HIS A 1 97 ? -12.309 -1.954 9.943 1.00 95.81 97 HIS A N 1
ATOM 714 C CA . HIS A 1 97 ? -11.630 -2.742 8.919 1.00 95.81 97 HIS A CA 1
ATOM 715 C C . HIS A 1 97 ? -10.320 -3.243 9.509 1.00 95.81 97 HIS A C 1
ATOM 717 O O . HIS A 1 97 ? -9.729 -2.558 10.342 1.00 95.81 97 HIS A O 1
ATOM 723 N N . ARG A 1 98 ? -9.904 -4.432 9.088 1.00 95.25 98 ARG A N 1
ATOM 724 C CA . ARG A 1 98 ? -8.653 -5.094 9.447 1.00 95.25 98 ARG A CA 1
ATOM 725 C C . ARG A 1 98 ? -7.581 -4.907 8.389 1.00 95.25 98 ARG A C 1
ATOM 727 O O . ARG A 1 98 ? -6.423 -4.769 8.745 1.00 95.25 98 ARG A O 1
ATOM 734 N N . ALA A 1 99 ? -7.935 -4.931 7.108 1.00 96.94 99 ALA A N 1
ATOM 735 C CA . ALA A 1 99 ? -6.972 -4.869 6.018 1.00 96.94 99 ALA A CA 1
ATOM 736 C C . ALA A 1 99 ? -6.667 -3.415 5.630 1.00 96.94 99 ALA A C 1
ATOM 738 O O . ALA A 1 99 ? -7.479 -2.756 4.978 1.00 96.94 99 ALA A O 1
ATOM 739 N N . LEU A 1 100 ? -5.477 -2.943 6.010 1.00 95.75 100 LEU A N 1
ATOM 740 C CA . LEU A 1 100 ? -4.884 -1.696 5.536 1.00 95.75 100 LEU A CA 1
ATOM 741 C C . LEU A 1 100 ? -3.704 -2.013 4.612 1.00 95.75 100 LEU A C 1
ATOM 743 O O . LEU A 1 100 ? -2.818 -2.787 4.967 1.00 95.75 100 LEU A O 1
ATOM 747 N N . PHE A 1 101 ? -3.679 -1.410 3.434 1.00 97.00 101 PHE A N 1
ATOM 748 C CA . PHE A 1 101 ? -2.610 -1.538 2.452 1.00 97.00 101 PHE A CA 1
ATOM 749 C C . PHE A 1 101 ? -1.910 -0.196 2.295 1.00 97.00 101 PHE A C 1
ATOM 751 O O . PHE A 1 101 ? -2.577 0.828 2.203 1.00 97.00 101 PHE A O 1
ATOM 758 N N . CYS A 1 102 ? -0.585 -0.197 2.261 1.00 94.56 102 CYS A N 1
ATOM 759 C CA . CYS A 1 102 ? 0.215 1.016 2.129 1.00 94.56 102 CYS A CA 1
ATOM 760 C C . CYS A 1 102 ? 1.437 0.738 1.261 1.00 94.56 102 CYS A C 1
ATOM 762 O O . CYS A 1 102 ? 1.909 -0.402 1.185 1.00 94.56 102 CYS A O 1
ATOM 764 N N . VAL A 1 103 ? 2.005 1.794 0.692 1.00 93.25 103 VAL A N 1
ATOM 765 C CA . VAL A 1 103 ? 3.413 1.771 0.291 1.00 93.25 103 VAL A CA 1
ATOM 766 C C . VAL A 1 103 ? 4.272 2.173 1.482 1.00 93.25 103 VAL A C 1
ATOM 768 O O . VAL A 1 103 ? 3.828 2.912 2.359 1.00 93.25 103 VAL A O 1
ATOM 771 N N . ALA A 1 104 ? 5.476 1.625 1.565 1.00 89.94 104 ALA A N 1
ATOM 772 C CA . ALA A 1 104 ? 6.345 1.767 2.720 1.00 89.94 104 ALA A CA 1
ATOM 773 C C . ALA A 1 104 ? 7.822 1.780 2.318 1.00 89.94 104 ALA A C 1
ATOM 775 O O . ALA A 1 104 ? 8.186 1.413 1.200 1.00 89.94 104 ALA A O 1
ATOM 776 N N . ASN A 1 105 ? 8.668 2.160 3.272 1.00 85.19 105 ASN A N 1
ATOM 777 C CA . ASN A 1 105 ? 10.112 1.972 3.190 1.00 85.19 105 ASN A CA 1
ATOM 778 C C . ASN A 1 105 ? 10.523 0.750 4.017 1.00 85.19 105 ASN A C 1
ATOM 780 O O . ASN A 1 105 ? 10.278 0.698 5.224 1.00 85.19 105 ASN A O 1
ATOM 784 N N . ALA A 1 106 ? 11.177 -0.233 3.390 1.00 76.12 106 ALA A N 1
ATOM 785 C CA . ALA A 1 106 ? 11.656 -1.441 4.072 1.00 76.12 106 ALA A CA 1
ATOM 786 C C . ALA A 1 106 ? 12.740 -1.148 5.118 1.00 76.12 106 ALA A C 1
ATOM 788 O O . ALA A 1 106 ? 12.885 -1.898 6.085 1.00 76.12 106 ALA A O 1
ATOM 789 N N . ALA A 1 107 ? 13.521 -0.083 4.917 1.00 64.31 107 ALA A N 1
ATOM 790 C CA . ALA A 1 107 ? 14.610 0.307 5.797 1.00 64.31 107 ALA A CA 1
ATOM 791 C C . ALA A 1 107 ? 14.318 1.657 6.456 1.00 64.31 107 ALA A C 1
ATOM 793 O O . ALA A 1 107 ? 14.676 2.709 5.939 1.00 64.31 107 ALA A O 1
ATOM 794 N N . SER A 1 108 ? 13.765 1.632 7.665 1.00 52.44 108 SER A N 1
ATOM 795 C CA . SER A 1 108 ? 13.896 2.747 8.608 1.00 52.44 108 SER A CA 1
ATOM 796 C C . SER A 1 108 ? 15.309 2.714 9.213 1.00 52.44 108 SER A C 1
ATOM 798 O O . SER A 1 108 ? 15.474 2.443 10.399 1.00 52.44 108 SER A O 1
ATOM 800 N N . ARG A 1 109 ? 16.363 2.861 8.397 1.00 44.38 109 ARG A N 1
ATOM 801 C CA . ARG A 1 109 ? 17.738 2.968 8.915 1.00 44.38 109 ARG A CA 1
ATOM 802 C C . ARG A 1 109 ? 18.122 4.443 9.018 1.00 44.38 109 ARG A C 1
ATOM 804 O O . ARG A 1 109 ? 18.168 5.108 7.985 1.00 44.38 109 ARG A O 1
ATOM 811 N N . PRO A 1 110 ? 18.440 4.952 10.220 1.00 41.28 110 PRO A N 1
ATOM 812 C CA . PRO A 1 110 ? 19.040 6.272 10.361 1.00 41.28 110 PRO A CA 1
ATOM 813 C C . PRO A 1 110 ? 20.329 6.344 9.529 1.00 41.28 110 PRO A C 1
ATOM 815 O O . PRO A 1 110 ? 21.209 5.500 9.691 1.00 41.28 110 PRO A O 1
ATOM 818 N N . GLY A 1 111 ? 20.429 7.323 8.627 1.00 42.88 111 GLY A N 1
ATOM 819 C CA . GLY A 1 111 ? 21.639 7.584 7.836 1.00 42.88 111 GLY A CA 1
ATOM 820 C C . GLY A 1 111 ? 21.820 6.754 6.559 1.00 42.88 111 GLY A C 1
ATOM 821 O O . GLY A 1 111 ? 22.858 6.885 5.919 1.00 42.88 111 GLY A O 1
ATOM 822 N N . ALA A 1 112 ? 20.850 5.920 6.167 1.00 49.56 112 ALA A N 1
ATOM 823 C CA . ALA A 1 112 ? 20.794 5.440 4.785 1.00 49.56 112 ALA A CA 1
ATOM 824 C C . ALA A 1 112 ? 20.311 6.585 3.881 1.00 49.56 112 ALA A C 1
ATOM 826 O O . ALA A 1 112 ? 19.458 7.363 4.314 1.00 49.56 112 ALA A O 1
ATOM 827 N N . ASP A 1 113 ? 20.839 6.686 2.655 1.00 49.66 113 ASP A N 1
ATOM 828 C CA . ASP A 1 113 ? 20.319 7.615 1.649 1.00 49.66 113 ASP A CA 1
ATOM 829 C C . ASP A 1 113 ? 18.798 7.462 1.597 1.00 49.66 113 ASP A C 1
ATOM 831 O O . ASP A 1 113 ? 18.290 6.369 1.328 1.00 49.66 113 ASP A O 1
ATOM 835 N N . SER A 1 114 ? 18.078 8.532 1.950 1.00 50.12 114 SER A N 1
ATOM 836 C CA . SER A 1 114 ? 16.618 8.521 1.947 1.00 50.12 114 SER A CA 1
ATOM 837 C C . SER A 1 114 ? 16.182 8.124 0.539 1.00 50.12 114 SER A C 1
ATOM 839 O O . SER A 1 114 ? 16.569 8.813 -0.415 1.00 50.12 114 SER A O 1
ATOM 841 N N . PRO A 1 115 ? 15.469 6.997 0.362 1.00 56.62 115 PRO A N 1
ATOM 842 C CA . PRO A 1 115 ? 15.057 6.594 -0.966 1.00 56.62 115 PRO A CA 1
ATOM 843 C C . PRO A 1 115 ? 14.217 7.726 -1.566 1.00 56.62 115 PRO A C 1
ATOM 845 O O . PRO A 1 115 ? 13.446 8.390 -0.875 1.00 56.62 115 PRO A O 1
ATOM 848 N N . ILE A 1 116 ? 14.380 7.963 -2.869 1.00 64.19 116 ILE A N 1
ATOM 849 C CA . ILE A 1 116 ? 13.673 9.030 -3.602 1.00 64.19 116 ILE A CA 1
ATOM 850 C C . ILE A 1 116 ? 12.133 8.816 -3.565 1.00 64.19 116 ILE A C 1
ATOM 852 O O . ILE A 1 116 ? 11.373 9.710 -3.923 1.00 64.19 116 ILE A O 1
ATOM 856 N N . GLY A 1 117 ? 11.663 7.664 -3.072 1.00 78.06 117 GLY A N 1
ATOM 857 C CA . GLY A 1 117 ? 10.263 7.331 -2.817 1.00 78.06 117 GLY A CA 1
ATOM 858 C C . GLY A 1 117 ? 10.135 6.067 -1.960 1.00 78.06 117 GLY A C 1
ATOM 859 O O . GLY A 1 117 ? 11.037 5.750 -1.189 1.00 78.06 117 GLY A O 1
ATOM 860 N N . PHE A 1 118 ? 9.029 5.340 -2.118 1.00 86.25 118 PHE A N 1
ATOM 861 C CA . PHE A 1 118 ? 8.775 4.071 -1.428 1.00 86.25 118 PHE A CA 1
ATOM 862 C C . PHE A 1 118 ? 9.331 2.869 -2.199 1.00 86.25 118 PHE A C 1
ATOM 864 O O . PHE A 1 118 ? 9.277 2.853 -3.426 1.00 86.25 118 PHE A O 1
ATOM 871 N N . ASP A 1 119 ? 9.812 1.842 -1.491 1.00 89.44 119 ASP A N 1
ATOM 872 C CA . ASP A 1 119 ? 10.395 0.623 -2.088 1.00 89.44 119 ASP A CA 1
ATOM 873 C C . ASP A 1 119 ? 9.610 -0.665 -1.774 1.00 89.44 119 ASP A C 1
ATOM 875 O O . ASP A 1 119 ? 9.985 -1.759 -2.207 1.00 89.44 119 ASP A O 1
ATOM 879 N N . THR A 1 120 ? 8.524 -0.557 -1.006 1.00 92.50 120 THR A N 1
ATOM 880 C CA . THR A 1 120 ? 7.819 -1.705 -0.430 1.00 92.50 120 THR A CA 1
ATOM 881 C C . THR A 1 120 ? 6.306 -1.562 -0.534 1.00 92.50 120 THR A C 1
ATOM 883 O O . THR A 1 120 ? 5.757 -0.509 -0.232 1.00 92.50 120 THR A O 1
ATOM 886 N N . LEU A 1 121 ? 5.619 -2.655 -0.873 1.00 96.81 121 LEU A N 1
ATOM 887 C CA . LEU A 1 121 ? 4.178 -2.811 -0.667 1.00 96.81 121 LEU A CA 1
ATOM 888 C C . LEU A 1 121 ? 3.926 -3.520 0.668 1.00 96.81 121 LEU A C 1
ATOM 890 O O . LEU A 1 121 ? 4.554 -4.539 0.968 1.00 96.81 121 LEU A O 1
ATOM 894 N N . MET A 1 122 ? 3.004 -2.998 1.473 1.00 95.75 122 MET A N 1
ATOM 895 C CA . MET A 1 122 ? 2.716 -3.479 2.821 1.00 95.75 122 MET A CA 1
ATOM 896 C C . MET A 1 122 ? 1.222 -3.741 3.016 1.00 95.75 122 MET A C 1
ATOM 898 O O . MET A 1 122 ? 0.384 -2.927 2.641 1.00 95.75 122 MET A O 1
ATOM 902 N N . ARG A 1 123 ? 0.897 -4.855 3.679 1.00 96.94 123 ARG A N 1
ATOM 903 C CA . ARG A 1 123 ? -0.417 -5.124 4.276 1.00 96.94 123 ARG A CA 1
ATOM 904 C C . ARG A 1 123 ? -0.275 -5.117 5.792 1.00 96.94 123 ARG A C 1
ATOM 906 O O . ARG A 1 123 ? 0.481 -5.920 6.334 1.00 96.94 123 ARG A O 1
ATOM 913 N N . PHE A 1 124 ? -1.036 -4.265 6.456 1.00 94.31 124 PHE A N 1
ATOM 914 C CA . PHE A 1 124 ? -1.115 -4.114 7.901 1.00 94.31 124 PHE A CA 1
ATOM 915 C C . PHE A 1 124 ? -2.486 -4.587 8.395 1.00 94.31 124 PHE A C 1
ATOM 917 O O . PHE A 1 124 ? -3.518 -4.138 7.898 1.00 94.31 124 PHE A O 1
ATOM 924 N N . ASP A 1 125 ? -2.499 -5.516 9.350 1.00 94.81 125 ASP A N 1
ATOM 925 C CA . ASP A 1 125 ? -3.708 -5.903 10.069 1.00 94.81 125 ASP A CA 1
ATOM 926 C C . ASP A 1 125 ? -3.926 -4.946 11.248 1.00 94.81 125 ASP A C 1
ATOM 928 O O . ASP A 1 125 ? -3.171 -4.973 12.217 1.00 94.81 125 ASP A O 1
ATOM 932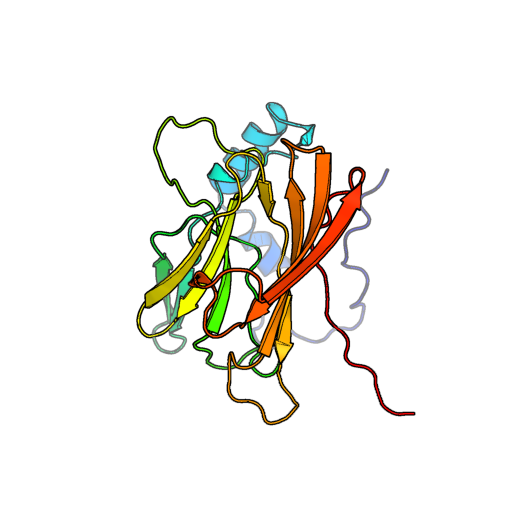 N N . THR A 1 126 ? -4.944 -4.094 11.167 1.00 92.44 126 THR A N 1
ATOM 933 C CA . THR A 1 126 ? -5.164 -2.990 12.122 1.00 92.44 126 THR A CA 1
ATOM 934 C C . THR A 1 126 ? -5.545 -3.435 13.534 1.00 92.44 126 THR A C 1
ATOM 936 O O . THR A 1 126 ? -5.475 -2.632 14.460 1.00 92.44 126 THR A O 1
ATOM 939 N N . GLU A 1 127 ? -5.939 -4.696 13.723 1.00 91.81 127 GLU A N 1
ATOM 940 C CA . GLU A 1 127 ? -6.343 -5.223 15.028 1.00 91.81 127 GLU A CA 1
ATOM 941 C C . GLU A 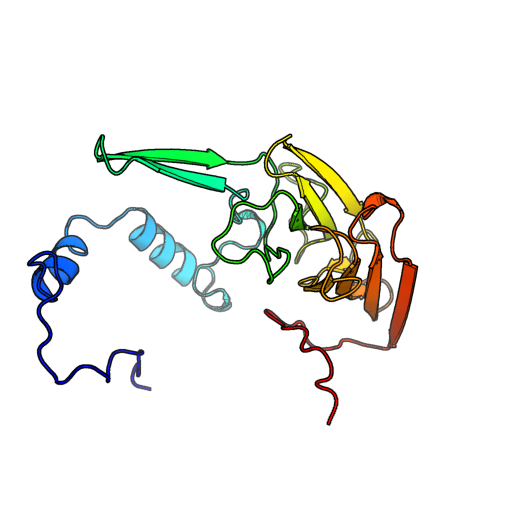1 127 ? -5.214 -5.991 15.702 1.00 91.81 127 GLU A C 1
ATOM 943 O O . GLU A 1 127 ? -4.927 -5.779 16.877 1.00 91.81 127 GLU A O 1
ATOM 948 N N . SER A 1 128 ? -4.570 -6.892 14.962 1.00 92.88 128 SER A N 1
ATOM 949 C CA . SER A 1 128 ? -3.484 -7.721 15.495 1.00 92.88 128 SER A CA 1
ATOM 950 C C . SER A 1 128 ? -2.110 -7.058 15.394 1.00 92.88 128 SER A C 1
ATOM 952 O O . SER A 1 128 ? -1.166 -7.515 16.034 1.00 92.88 128 SER A O 1
ATOM 954 N N . GLY A 1 129 ? -1.968 -6.025 14.558 1.00 90.50 129 GLY A N 1
ATOM 955 C CA . GLY A 1 129 ? -0.687 -5.409 14.215 1.00 90.50 129 GLY A CA 1
ATOM 956 C C . GLY A 1 129 ? 0.194 -6.264 13.297 1.00 90.50 129 GLY A C 1
ATOM 957 O O . GLY A 1 129 ? 1.328 -5.881 13.015 1.00 90.50 129 GLY A O 1
ATOM 958 N N . HIS A 1 130 ? -0.287 -7.423 12.827 1.00 93.88 130 HIS A N 1
ATOM 959 C CA . HIS A 1 130 ? 0.482 -8.298 11.944 1.00 93.88 130 HIS A CA 1
ATOM 960 C C . HIS A 1 130 ? 0.727 -7.642 10.580 1.00 93.88 130 HIS A C 1
ATOM 962 O O . HIS A 1 130 ? -0.180 -7.049 9.990 1.00 93.88 130 HIS A O 1
ATOM 968 N N . VAL A 1 131 ? 1.936 -7.812 10.036 1.00 94.31 131 VAL A N 1
ATOM 969 C CA . VAL A 1 131 ? 2.350 -7.166 8.785 1.00 94.31 131 VAL A CA 1
ATOM 970 C C . VAL A 1 131 ? 2.900 -8.161 7.779 1.00 94.31 131 VAL A C 1
ATOM 972 O O . VAL A 1 131 ? 3.753 -8.979 8.106 1.00 94.31 131 VAL A O 1
ATOM 975 N N . GLN A 1 132 ? 2.463 -8.030 6.530 1.00 96.94 132 GLN A N 1
ATOM 976 C CA . GLN A 1 132 ? 3.106 -8.646 5.371 1.00 96.94 132 GLN A CA 1
ATOM 977 C C . GLN A 1 132 ? 3.738 -7.554 4.511 1.00 96.94 132 GLN A C 1
ATOM 979 O O . GLN A 1 132 ? 3.176 -6.465 4.379 1.00 96.94 132 GLN A O 1
ATOM 984 N N . ARG A 1 133 ? 4.899 -7.837 3.917 1.00 95.44 133 ARG A N 1
ATOM 985 C CA . ARG A 1 133 ? 5.617 -6.893 3.054 1.00 95.44 133 ARG A CA 1
ATOM 986 C C . ARG A 1 133 ? 6.184 -7.595 1.837 1.00 95.44 133 ARG A C 1
ATOM 988 O O . ARG A 1 133 ? 6.637 -8.732 1.946 1.00 95.44 133 ARG A O 1
ATOM 995 N N . TYR A 1 134 ? 6.228 -6.873 0.730 1.00 96.88 134 TYR A N 1
ATOM 996 C CA . TYR A 1 134 ? 7.018 -7.222 -0.437 1.00 96.88 134 TYR A CA 1
ATOM 997 C C . TYR A 1 134 ? 7.874 -6.028 -0.827 1.00 96.88 134 TYR A C 1
ATOM 999 O O . TYR A 1 134 ? 7.351 -4.961 -1.153 1.00 96.88 134 TYR A O 1
ATOM 1007 N N . ARG A 1 135 ? 9.191 -6.211 -0.755 1.00 93.38 135 ARG A N 1
ATOM 1008 C CA . ARG A 1 135 ? 10.167 -5.199 -1.143 1.00 93.38 135 ARG A CA 1
ATOM 1009 C C . ARG A 1 135 ? 10.544 -5.412 -2.604 1.00 93.38 135 ARG A C 1
ATOM 1011 O O . ARG A 1 135 ? 10.898 -6.525 -2.988 1.00 93.38 135 ARG A O 1
ATOM 1018 N N . PHE A 1 136 ? 10.479 -4.351 -3.392 1.00 91.50 136 PHE A N 1
ATOM 1019 C CA . PHE A 1 136 ? 10.918 -4.357 -4.782 1.00 91.50 136 PHE A CA 1
ATOM 1020 C C . PHE A 1 136 ? 12.453 -4.246 -4.879 1.00 91.50 136 PHE A C 1
ATOM 1022 O O . PHE A 1 136 ? 13.160 -4.295 -3.868 1.00 91.50 136 PHE A O 1
ATOM 1029 N N . ALA A 1 137 ? 12.988 -4.147 -6.100 1.00 78.81 137 ALA A N 1
ATOM 1030 C CA . ALA A 1 137 ? 14.418 -3.930 -6.330 1.00 78.81 137 ALA A CA 1
ATOM 1031 C C . ALA A 1 137 ? 14.930 -2.669 -5.601 1.00 78.81 137 ALA A C 1
ATOM 1033 O O . ALA A 1 137 ? 14.153 -1.776 -5.261 1.00 78.81 137 ALA A O 1
ATOM 1034 N N . GLN A 1 138 ? 16.247 -2.584 -5.362 1.00 67.06 138 GLN A N 1
ATOM 1035 C CA . GLN A 1 138 ? 16.844 -1.541 -4.511 1.00 67.06 138 GLN A CA 1
ATOM 1036 C C . GLN A 1 138 ? 16.551 -0.111 -4.983 1.00 67.06 138 GLN A C 1
ATOM 1038 O O . GLN A 1 138 ? 16.558 0.802 -4.160 1.00 67.06 138 GLN A O 1
ATOM 1043 N N . ARG A 1 139 ? 16.272 0.090 -6.276 1.00 78.56 139 ARG A N 1
ATOM 1044 C CA . ARG A 1 139 ? 15.897 1.392 -6.841 1.00 78.56 139 ARG A CA 1
ATOM 1045 C C . ARG A 1 139 ? 14.545 1.320 -7.551 1.00 78.56 139 ARG A C 1
ATOM 1047 O O . ARG A 1 139 ? 14.423 1.672 -8.719 1.00 78.56 139 ARG A O 1
ATOM 1054 N N . ALA A 1 140 ? 13.530 0.843 -6.845 1.00 85.31 140 ALA A N 1
ATOM 1055 C CA . ALA A 1 140 ? 12.143 0.950 -7.278 1.00 85.31 140 ALA A CA 1
ATOM 1056 C C . ALA A 1 140 ? 11.473 2.189 -6.665 1.00 85.31 140 ALA A C 1
ATOM 1058 O O . ALA A 1 140 ? 11.730 2.527 -5.512 1.00 85.31 140 ALA A O 1
ATOM 1059 N N . LEU A 1 141 ? 10.593 2.837 -7.430 1.00 89.06 141 LEU A N 1
ATOM 1060 C CA . LEU A 1 141 ? 9.630 3.817 -6.929 1.00 89.06 141 LEU A CA 1
ATOM 1061 C C . LEU A 1 141 ? 8.245 3.174 -6.972 1.00 89.06 141 LEU A C 1
ATOM 1063 O O . LEU A 1 141 ? 7.651 3.036 -8.042 1.00 89.06 141 LEU A O 1
ATOM 1067 N N . VAL A 1 142 ? 7.772 2.722 -5.815 1.00 93.06 142 VAL A N 1
ATOM 1068 C CA . VAL A 1 142 ? 6.476 2.062 -5.648 1.00 93.06 142 VAL A CA 1
ATOM 1069 C C . VAL A 1 142 ? 5.400 3.121 -5.455 1.00 93.06 142 VAL A C 1
ATOM 1071 O O . VAL A 1 142 ? 5.478 3.932 -4.532 1.00 93.06 142 VAL A O 1
ATOM 1074 N N . GLU A 1 143 ? 4.390 3.100 -6.318 1.00 93.56 143 GLU A N 1
ATOM 1075 C CA . GLU A 1 143 ? 3.253 4.014 -6.254 1.00 93.56 143 GLU A CA 1
ATOM 1076 C C . GLU A 1 143 ? 2.052 3.370 -5.548 1.00 93.56 143 GLU A C 1
ATOM 1078 O O . GLU A 1 143 ? 2.055 2.190 -5.179 1.00 93.56 143 GLU A O 1
ATOM 1083 N N . GLU A 1 144 ? 0.999 4.160 -5.360 1.00 95.81 144 GLU A N 1
ATOM 1084 C CA . GLU A 1 144 ? -0.253 3.740 -4.741 1.00 95.81 144 GLU A CA 1
ATOM 1085 C C . GLU A 1 144 ? -0.815 2.444 -5.363 1.00 95.81 144 GLU A C 1
ATOM 1087 O O . GLU A 1 144 ? -1.075 2.361 -6.564 1.00 95.81 144 GLU A O 1
ATOM 1092 N N . HIS A 1 145 ? -1.047 1.433 -4.520 1.00 97.44 145 HIS A N 1
ATOM 1093 C CA . HIS A 1 145 ? -1.689 0.182 -4.918 1.00 97.44 145 HIS A CA 1
ATOM 1094 C C . HIS A 1 145 ? -3.157 0.161 -4.491 1.00 97.44 145 HIS A C 1
ATOM 1096 O O . HIS A 1 145 ? -3.484 0.176 -3.306 1.00 97.44 145 HIS A O 1
ATOM 1102 N N . LEU A 1 146 ? -4.053 0.081 -5.468 1.00 97.44 146 LEU A N 1
ATOM 1103 C CA . LEU A 1 146 ? -5.498 0.073 -5.286 1.00 97.44 146 LEU A CA 1
ATOM 1104 C C . LEU A 1 146 ? -5.998 -1.326 -4.930 1.00 97.44 146 LEU A C 1
ATOM 1106 O O . LEU A 1 146 ? -5.634 -2.299 -5.588 1.00 97.44 146 LEU A O 1
ATOM 1110 N N . PHE A 1 147 ? -6.896 -1.424 -3.949 1.00 97.81 147 PHE A N 1
ATOM 1111 C CA . PHE A 1 147 ? -7.606 -2.669 -3.662 1.00 97.81 147 PHE A CA 1
ATOM 1112 C C . PHE A 1 147 ? -8.763 -2.892 -4.644 1.00 97.81 147 PHE A C 1
ATOM 1114 O O . PHE A 1 147 ? -9.588 -2.004 -4.871 1.00 97.81 147 PHE A O 1
ATOM 1121 N N . VAL A 1 148 ? -8.846 -4.108 -5.178 1.00 97.44 148 VAL A N 1
ATOM 1122 C CA . VAL A 1 148 ? -9.921 -4.584 -6.050 1.00 97.44 148 VAL A CA 1
ATOM 1123 C C . VAL A 1 148 ? -10.504 -5.862 -5.443 1.00 97.44 148 VAL A C 1
ATOM 1125 O O . VAL A 1 148 ? -9.784 -6.854 -5.367 1.00 97.44 148 VAL A O 1
ATOM 1128 N N . PRO A 1 149 ? -11.776 -5.893 -5.008 1.00 96.75 149 PRO A N 1
ATOM 1129 C CA . PRO A 1 149 ? -12.346 -7.086 -4.383 1.00 96.75 149 PRO A CA 1
ATOM 1130 C C . PRO A 1 149 ? -12.477 -8.243 -5.381 1.00 96.75 149 PRO A C 1
ATOM 1132 O O . PRO A 1 149 ? -12.820 -8.016 -6.542 1.00 96.75 149 PRO A O 1
ATOM 1135 N N . ALA A 1 150 ? -12.301 -9.485 -4.909 1.00 96.38 150 ALA A N 1
ATOM 1136 C CA . ALA A 1 150 ? -12.478 -10.695 -5.729 1.00 96.38 150 ALA A CA 1
ATOM 1137 C C . ALA A 1 150 ? -13.894 -10.820 -6.323 1.00 96.38 150 ALA A C 1
ATOM 1139 O O . ALA A 1 150 ? -14.106 -11.425 -7.373 1.00 96.38 150 ALA A O 1
ATOM 1140 N N . GLY A 1 151 ? -14.867 -10.207 -5.652 1.00 94.50 151 GLY A N 1
ATOM 1141 C CA . GLY A 1 151 ? -16.240 -10.065 -6.100 1.00 94.50 151 GLY A CA 1
ATOM 1142 C C . GLY A 1 151 ? -17.071 -9.275 -5.085 1.00 94.50 151 GLY A C 1
ATOM 1143 O O . GLY A 1 151 ? -16.580 -8.958 -3.999 1.00 94.50 151 GLY A O 1
ATOM 1144 N N . PRO A 1 152 ? -18.348 -8.979 -5.388 1.00 91.81 152 PRO A N 1
ATOM 1145 C CA . PRO A 1 152 ? -19.209 -8.168 -4.521 1.00 91.81 152 PRO A CA 1
ATOM 1146 C C . PRO A 1 152 ? -19.357 -8.724 -3.099 1.00 91.81 152 PRO A C 1
ATOM 1148 O O . PRO A 1 152 ? -19.408 -7.955 -2.140 1.00 91.81 152 PRO A O 1
ATOM 1151 N N . ASN A 1 153 ? -19.349 -10.055 -2.972 1.00 94.44 153 ASN 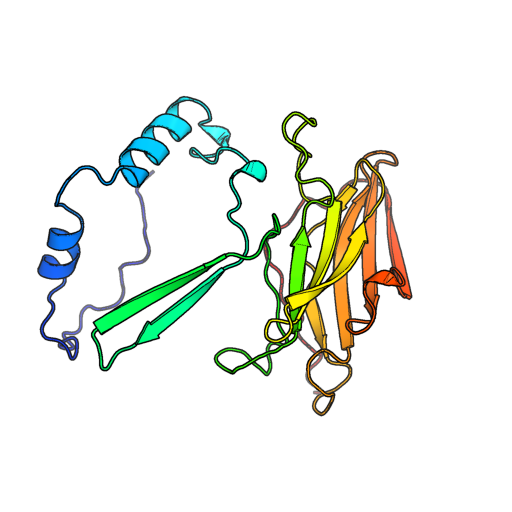A N 1
ATOM 1152 C CA . ASN A 1 153 ? -19.536 -10.784 -1.715 1.00 94.44 153 ASN A CA 1
ATOM 1153 C C . ASN A 1 153 ? -18.226 -11.345 -1.139 1.00 94.44 153 ASN A C 1
ATOM 1155 O O . ASN A 1 153 ? -18.265 -12.113 -0.182 1.00 94.44 153 ASN A O 1
ATOM 1159 N N . ALA A 1 154 ? -17.073 -11.001 -1.724 1.00 96.81 154 ALA A N 1
ATOM 1160 C CA . ALA A 1 154 ? -15.786 -11.469 -1.223 1.00 96.81 154 ALA A CA 1
ATOM 1161 C C . ALA A 1 154 ? -15.553 -10.945 0.206 1.00 96.81 154 ALA A C 1
ATOM 1163 O O . ALA A 1 154 ? -15.878 -9.775 0.459 1.00 96.81 154 ALA A O 1
ATOM 1164 N N . PRO A 1 155 ? -14.984 -11.755 1.117 1.00 96.88 155 PRO A N 1
ATOM 1165 C CA . PRO A 1 155 ? -14.555 -11.293 2.431 1.00 96.88 155 PRO A CA 1
ATOM 1166 C C . PRO A 1 155 ? -13.645 -10.062 2.356 1.00 96.88 155 PRO A C 1
ATOM 1168 O O . PRO A 1 155 ? -13.024 -9.776 1.329 1.00 96.88 155 PRO A O 1
ATOM 1171 N N . GLU A 1 156 ? -13.547 -9.329 3.463 1.00 96.62 156 GLU A N 1
ATOM 1172 C CA . GLU A 1 156 ? -12.623 -8.200 3.561 1.00 96.62 156 GLU A CA 1
ATOM 1173 C C . GLU A 1 156 ? -11.183 -8.644 3.258 1.00 96.62 156 GLU A C 1
ATOM 1175 O O . GLU A 1 156 ? -10.687 -9.626 3.815 1.00 96.62 156 GLU A O 1
ATOM 1180 N N . GLY A 1 157 ? -10.503 -7.903 2.381 1.00 94.94 157 GLY A N 1
ATOM 1181 C CA . GLY A 1 157 ? -9.121 -8.185 1.997 1.00 94.94 157 GLY A CA 1
ATOM 1182 C C . GLY A 1 157 ? -8.955 -9.355 1.024 1.00 94.94 157 GLY A C 1
ATOM 1183 O O . GLY A 1 157 ? -7.826 -9.636 0.635 1.00 94.94 157 GLY A O 1
ATOM 1184 N N . GLU A 1 158 ? -10.036 -10.018 0.598 1.00 98.12 158 GLU A N 1
ATOM 1185 C CA . GLU A 1 158 ? -9.996 -10.993 -0.491 1.00 98.12 158 GLU A CA 1
ATOM 1186 C C . GLU A 1 158 ? -10.168 -10.298 -1.845 1.00 98.12 158 GLU A C 1
ATOM 1188 O O . GLU A 1 158 ? -11.217 -9.726 -2.158 1.00 98.12 158 GLU A O 1
ATOM 1193 N N . GLY A 1 159 ? -9.116 -10.346 -2.657 1.00 97.88 159 GLY A N 1
ATOM 1194 C CA . GLY A 1 159 ? -9.048 -9.632 -3.921 1.00 97.88 159 GLY A CA 1
ATOM 1195 C C . GLY A 1 159 ? -7.611 -9.384 -4.346 1.00 97.88 159 GLY A C 1
ATOM 1196 O O . GLY A 1 159 ? -6.708 -10.155 -4.017 1.00 97.88 159 GLY A O 1
ATOM 1197 N N . TRP A 1 160 ? -7.409 -8.285 -5.056 1.00 98.56 160 TRP A N 1
ATOM 1198 C CA . TRP A 1 160 ? -6.139 -7.932 -5.664 1.00 98.56 160 TRP A CA 1
ATOM 1199 C C . TRP A 1 160 ? -5.679 -6.542 -5.253 1.00 98.56 160 TRP A C 1
ATOM 1201 O O . TRP A 1 160 ? -6.496 -5.662 -4.983 1.00 98.56 160 TRP A O 1
ATOM 1211 N N . LEU A 1 161 ? -4.364 -6.341 -5.253 1.00 98.62 161 LEU A N 1
ATOM 1212 C CA . LEU A 1 161 ? -3.755 -5.015 -5.192 1.00 98.62 161 LEU A CA 1
ATOM 1213 C C . LEU A 1 161 ? -3.149 -4.694 -6.551 1.00 98.62 161 LEU A C 1
ATOM 1215 O O . LEU A 1 161 ? -2.312 -5.455 -7.030 1.00 98.62 161 LEU A O 1
ATOM 1219 N N . LEU A 1 162 ? -3.578 -3.590 -7.155 1.00 97.81 162 LEU A N 1
ATOM 1220 C CA . LEU A 1 162 ? -3.145 -3.129 -8.472 1.00 97.81 162 LEU A CA 1
ATOM 1221 C C . LEU A 1 162 ? -2.433 -1.785 -8.334 1.00 97.81 162 LEU A C 1
ATOM 1223 O O . LEU A 1 162 ? -3.051 -0.821 -7.889 1.00 97.81 162 LEU A O 1
ATOM 1227 N N . GLY A 1 163 ? -1.175 -1.695 -8.749 1.00 96.88 163 GLY A N 1
ATOM 1228 C CA . GLY A 1 163 ? -0.412 -0.449 -8.675 1.00 96.88 163 GLY A CA 1
ATOM 1229 C C . GLY A 1 163 ? 0.750 -0.421 -9.653 1.00 96.88 163 GLY A C 1
ATOM 1230 O O . GLY A 1 163 ? 1.101 -1.445 -10.245 1.00 96.88 163 GLY A O 1
ATOM 1231 N N . THR A 1 164 ? 1.318 0.762 -9.853 1.00 96.12 164 THR A N 1
ATOM 1232 C CA . THR A 1 164 ? 2.489 0.954 -10.705 1.00 96.12 164 THR A CA 1
ATOM 1233 C C . THR A 1 164 ? 3.769 1.028 -9.884 1.00 96.12 164 THR A C 1
ATOM 1235 O O . THR A 1 164 ? 3.783 1.440 -8.724 1.00 96.12 164 THR A O 1
ATOM 1238 N N . VAL A 1 165 ? 4.861 0.574 -10.491 1.00 94.81 165 VAL A N 1
ATOM 1239 C CA . VAL A 1 165 ? 6.205 0.634 -9.921 1.00 94.81 165 VAL A CA 1
ATOM 1240 C C . VAL A 1 165 ? 7.160 1.065 -11.015 1.00 94.81 165 VAL A C 1
ATOM 1242 O O . VAL A 1 165 ? 7.186 0.455 -12.081 1.00 94.81 165 VAL A O 1
ATOM 1245 N N . PHE A 1 166 ? 7.960 2.096 -10.775 1.00 92.44 166 PHE A N 1
ATOM 1246 C CA . PHE A 1 166 ? 9.036 2.456 -11.690 1.00 92.44 166 PHE A CA 1
ATOM 1247 C C . PHE A 1 166 ? 10.349 1.824 -11.231 1.00 92.44 166 PHE A C 1
ATOM 1249 O O . PHE A 1 166 ? 10.877 2.165 -10.174 1.00 92.44 166 PHE A O 1
ATOM 1256 N N . ASP A 1 167 ? 10.872 0.897 -12.029 1.00 89.88 167 ASP A N 1
ATOM 1257 C CA . ASP A 1 167 ? 12.204 0.333 -11.851 1.00 89.88 167 ASP A CA 1
ATOM 1258 C C . ASP A 1 167 ? 13.232 1.305 -12.445 1.00 89.88 167 ASP A C 1
ATOM 1260 O O . ASP A 1 167 ? 13.337 1.460 -13.666 1.00 89.88 167 ASP A O 1
ATOM 1264 N N . VAL A 1 168 ? 13.972 1.988 -11.569 1.00 85.25 168 VAL A N 1
ATOM 1265 C CA . VAL A 1 168 ? 14.965 3.001 -11.948 1.00 85.25 168 VAL A CA 1
ATOM 1266 C C . VAL A 1 168 ? 16.228 2.359 -12.522 1.00 85.25 168 VAL A C 1
ATOM 1268 O O . VAL A 1 168 ? 16.920 2.999 -13.311 1.00 85.25 168 VAL A O 1
ATOM 1271 N N . GLU A 1 169 ? 16.554 1.119 -12.145 1.00 82.81 169 GLU A N 1
ATOM 1272 C CA . GLU A 1 169 ? 17.754 0.431 -12.641 1.00 82.81 169 GLU A CA 1
ATOM 1273 C C . GLU A 1 169 ? 17.611 0.097 -14.120 1.00 82.81 169 GLU A C 1
ATOM 1275 O O . GLU A 1 169 ? 18.540 0.307 -14.899 1.00 82.81 169 GLU A O 1
ATOM 1280 N N . VAL A 1 170 ? 16.430 -0.389 -14.503 1.00 86.44 170 VAL A N 1
ATOM 1281 C CA . VAL A 1 170 ? 16.152 -0.836 -15.873 1.00 86.44 170 VAL A CA 1
ATOM 1282 C C . VAL A 1 170 ? 15.415 0.234 -16.693 1.00 86.44 170 VAL A C 1
ATOM 1284 O O . VAL A 1 170 ? 15.342 0.136 -17.916 1.00 86.44 170 VAL A O 1
ATOM 1287 N N . GLY A 1 171 ? 14.883 1.278 -16.050 1.00 88.81 171 GLY A N 1
ATOM 1288 C CA . GLY A 1 171 ? 14.179 2.378 -16.713 1.00 88.81 171 GLY A CA 1
ATOM 1289 C C . GLY A 1 171 ? 12.812 1.969 -17.263 1.00 88.81 171 GLY A C 1
ATOM 1290 O O . GLY A 1 171 ? 12.462 2.334 -18.388 1.00 88.81 171 GLY A O 1
ATOM 1291 N N . ARG A 1 172 ? 12.044 1.186 -16.494 1.00 92.88 172 ARG A N 1
ATOM 1292 C CA . ARG A 1 172 ? 10.756 0.609 -16.916 1.00 92.88 172 ARG A CA 1
ATOM 1293 C C . ARG A 1 172 ? 9.663 0.851 -15.889 1.00 92.88 172 ARG A C 1
ATOM 1295 O O . ARG A 1 172 ? 9.881 0.666 -14.696 1.00 92.88 172 ARG A O 1
ATOM 1302 N N . THR A 1 173 ? 8.460 1.172 -16.355 1.00 94.38 173 THR A N 1
ATOM 1303 C CA . THR A 1 173 ? 7.262 1.123 -15.509 1.00 94.38 173 THR A CA 1
ATOM 1304 C C . THR A 1 173 ? 6.646 -0.270 -15.558 1.00 94.38 173 THR A C 1
ATOM 1306 O O . THR A 1 173 ? 6.392 -0.827 -16.628 1.00 94.38 173 THR A O 1
ATOM 1309 N N . LEU A 1 174 ? 6.366 -0.809 -14.381 1.00 95.88 174 LEU A N 1
ATOM 1310 C CA . LEU A 1 174 ? 5.642 -2.045 -14.146 1.00 95.88 174 LEU A CA 1
ATOM 1311 C C . LEU A 1 174 ? 4.229 -1.712 -13.667 1.00 95.88 174 LEU A C 1
ATOM 1313 O O . LEU A 1 174 ? 4.047 -0.802 -12.865 1.00 95.88 174 LEU A O 1
ATOM 1317 N N . LEU A 1 175 ? 3.240 -2.472 -14.123 1.00 97.12 175 LEU A N 1
ATOM 1318 C CA . LEU A 1 175 ? 1.921 -2.576 -13.511 1.00 97.12 175 LEU A CA 1
ATOM 1319 C C . LEU A 1 175 ? 1.861 -3.928 -12.805 1.00 97.12 175 LEU A C 1
ATOM 1321 O O . LEU A 1 175 ? 1.927 -4.970 -13.461 1.00 97.12 175 LEU A O 1
ATOM 1325 N N . THR A 1 176 ? 1.758 -3.913 -11.482 1.00 98.25 176 THR A N 1
ATOM 1326 C CA . THR A 1 176 ? 1.818 -5.113 -10.650 1.00 98.25 176 THR A CA 1
ATOM 1327 C C . THR A 1 176 ? 0.467 -5.450 -10.051 1.00 98.25 176 THR A C 1
ATOM 1329 O O . THR A 1 176 ? -0.266 -4.569 -9.602 1.00 98.25 176 THR A O 1
ATOM 1332 N N . VAL A 1 177 ? 0.163 -6.746 -10.027 1.00 98.69 177 VAL A N 1
ATOM 1333 C CA . VAL A 1 177 ? -1.025 -7.315 -9.388 1.00 98.69 177 VAL A CA 1
ATOM 1334 C C . VAL A 1 177 ? -0.574 -8.268 -8.294 1.00 98.69 177 VAL A C 1
ATOM 1336 O O . VAL A 1 177 ? 0.174 -9.197 -8.581 1.00 98.69 177 VAL A O 1
ATOM 1339 N N . PHE A 1 178 ? -1.048 -8.084 -7.066 1.00 98.88 178 PHE A N 1
ATOM 1340 C CA . PHE A 1 178 ? -0.798 -8.988 -5.935 1.00 98.88 178 PHE A CA 1
ATOM 1341 C C . PHE A 1 178 ? -2.090 -9.662 -5.475 1.00 98.88 178 PHE A C 1
ATOM 1343 O O . PHE A 1 178 ? -3.159 -9.065 -5.592 1.00 98.88 178 PHE A O 1
ATOM 1350 N N . ASP A 1 179 ? -1.989 -10.856 -4.884 1.00 98.62 179 ASP A N 1
ATOM 1351 C CA . ASP A 1 179 ? -3.044 -11.375 -4.001 1.00 98.62 179 ASP A CA 1
ATOM 1352 C C . ASP A 1 179 ? -3.053 -10.539 -2.713 1.00 98.62 179 ASP A C 1
ATOM 1354 O O . ASP A 1 179 ? -2.077 -10.521 -1.956 1.00 98.62 179 ASP A O 1
ATOM 1358 N N . ALA A 1 180 ? -4.163 -9.849 -2.447 1.00 98.38 180 ALA A N 1
ATOM 1359 C CA . ALA A 1 180 ? -4.301 -8.966 -1.292 1.00 98.38 180 ALA A CA 1
ATOM 1360 C C . ALA A 1 180 ? -4.212 -9.703 0.062 1.00 98.38 180 ALA A C 1
ATOM 1362 O O . ALA A 1 180 ? -3.991 -9.068 1.096 1.00 98.38 180 ALA A O 1
ATOM 1363 N N . ARG A 1 181 ? -4.349 -11.036 0.090 1.00 97.81 181 ARG A N 1
ATOM 1364 C CA . ARG A 1 181 ? -4.207 -11.852 1.311 1.00 97.81 181 ARG A CA 1
ATOM 1365 C C . ARG A 1 181 ? -2.775 -12.324 1.562 1.00 97.81 181 ARG A C 1
ATOM 1367 O O . ARG A 1 181 ? -2.470 -12.713 2.692 1.00 97.81 181 ARG A O 1
ATOM 1374 N N . ASN A 1 182 ? -1.913 -12.286 0.546 1.00 97.75 182 ASN A N 1
ATOM 1375 C CA . ASN A 1 182 ? -0.535 -12.763 0.631 1.00 97.75 182 ASN A CA 1
ATOM 1376 C C . ASN A 1 182 ? 0.429 -11.856 -0.144 1.00 97.75 182 ASN A C 1
ATOM 1378 O O . ASN A 1 182 ? 1.044 -12.262 -1.129 1.00 97.75 182 ASN A O 1
ATOM 1382 N N . VAL A 1 183 ? 0.590 -10.622 0.338 1.00 98.12 183 VAL A N 1
ATOM 1383 C CA . VAL A 1 183 ? 1.487 -9.631 -0.276 1.00 98.12 183 VAL A CA 1
ATOM 1384 C C . VAL A 1 183 ? 2.925 -10.148 -0.325 1.00 98.12 183 VAL A C 1
ATOM 1386 O O . VAL A 1 183 ? 3.615 -9.959 -1.321 1.00 98.12 183 VAL A O 1
ATOM 1389 N N . SER A 1 184 ? 3.368 -10.859 0.716 1.00 98.00 184 SER A N 1
ATOM 1390 C CA . SER A 1 184 ? 4.728 -11.404 0.815 1.00 98.00 184 SER A CA 1
ATOM 1391 C C . SER A 1 184 ? 5.101 -12.411 -0.274 1.00 98.00 184 SER A C 1
ATOM 1393 O O . SER A 1 184 ? 6.289 -12.607 -0.512 1.00 98.00 184 SER A O 1
ATOM 1395 N N . ALA A 1 185 ? 4.125 -13.036 -0.942 1.00 98.19 185 ALA A N 1
ATOM 1396 C CA . ALA A 1 185 ? 4.394 -13.964 -2.042 1.00 98.19 185 ALA A CA 1
ATOM 1397 C C . ALA A 1 185 ? 4.853 -13.268 -3.334 1.00 98.19 185 ALA A C 1
ATOM 139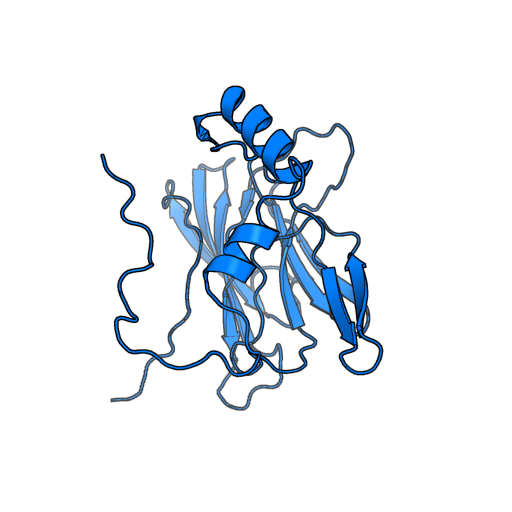9 O O . ALA A 1 185 ? 5.326 -13.942 -4.247 1.00 98.19 185 ALA A O 1
ATOM 1400 N N . GLY A 1 186 ? 4.743 -11.939 -3.409 1.00 98.00 186 GLY A N 1
ATOM 1401 C CA . GLY A 1 186 ? 5.064 -11.188 -4.614 1.00 98.00 186 GLY A CA 1
ATOM 1402 C C . GLY A 1 186 ? 3.889 -11.057 -5.584 1.00 98.00 186 GLY A C 1
ATOM 1403 O O . GLY A 1 186 ? 2.774 -11.510 -5.300 1.00 98.00 186 GLY A O 1
ATOM 1404 N N . PRO A 1 187 ? 4.115 -10.383 -6.723 1.00 98.19 187 PRO A N 1
ATOM 1405 C CA . PRO A 1 187 ? 3.069 -10.154 -7.701 1.00 98.19 187 PRO A CA 1
ATOM 1406 C C . PRO A 1 187 ? 2.652 -11.467 -8.375 1.00 98.19 187 PRO A C 1
ATOM 1408 O O . PRO A 1 187 ? 3.487 -12.254 -8.816 1.00 98.19 187 PRO A O 1
ATOM 1411 N N . VAL A 1 188 ? 1.343 -11.669 -8.514 1.00 98.62 188 VAL A N 1
ATOM 1412 C CA . VAL A 1 188 ? 0.741 -12.768 -9.286 1.00 98.62 188 VAL A CA 1
ATOM 1413 C C . VAL A 1 188 ? 0.681 -12.459 -10.784 1.00 98.62 188 VAL A C 1
ATOM 1415 O O . VAL A 1 188 ? 0.542 -13.370 -11.596 1.00 98.62 188 VAL A O 1
ATOM 1418 N N . ALA A 1 189 ? 0.789 -11.182 -11.162 1.00 98.44 189 ALA A N 1
ATOM 1419 C CA . ALA A 1 189 ? 0.941 -10.747 -12.545 1.00 98.44 189 ALA A CA 1
ATOM 1420 C C . ALA A 1 189 ? 1.725 -9.432 -12.628 1.00 98.44 189 ALA A C 1
ATOM 1422 O O . ALA A 1 189 ? 1.617 -8.571 -11.751 1.00 98.44 189 ALA A O 1
ATOM 1423 N N . VAL A 1 190 ? 2.490 -9.273 -13.711 1.00 97.88 190 VAL A N 1
ATOM 1424 C CA . VAL A 1 190 ? 3.252 -8.059 -14.018 1.00 97.88 190 VAL A CA 1
ATOM 1425 C C . VAL A 1 190 ? 3.121 -7.753 -15.506 1.00 97.88 190 VAL A C 1
ATOM 1427 O O . VAL A 1 190 ? 3.412 -8.607 -16.341 1.00 97.88 190 VAL A O 1
ATOM 1430 N N . ALA A 1 191 ? 2.712 -6.532 -15.841 1.00 97.44 191 ALA A N 1
ATOM 1431 C CA . ALA A 1 191 ? 2.859 -5.973 -17.184 1.00 97.44 191 ALA A CA 1
ATOM 1432 C C . ALA A 1 191 ? 3.955 -4.902 -17.163 1.00 97.44 191 ALA A C 1
ATOM 1434 O O . ALA A 1 191 ? 4.072 -4.170 -16.184 1.00 97.44 191 ALA A O 1
ATOM 1435 N N . ALA A 1 192 ? 4.757 -4.800 -18.222 1.00 95.94 192 ALA A N 1
ATOM 1436 C CA . ALA A 1 192 ? 5.891 -3.879 -18.282 1.00 95.94 192 ALA A CA 1
ATOM 1437 C C . ALA A 1 192 ? 5.815 -2.967 -19.511 1.00 95.94 192 ALA A C 1
ATOM 1439 O O . ALA A 1 192 ? 5.377 -3.385 -20.584 1.00 95.94 192 ALA A O 1
ATOM 1440 N N . ARG A 1 193 ? 6.285 -1.729 -19.351 1.00 93.50 193 ARG A N 1
ATOM 1441 C CA . ARG A 1 193 ? 6.462 -0.742 -20.417 1.00 93.50 193 ARG A CA 1
ATOM 1442 C C . ARG A 1 193 ? 7.855 -0.127 -20.310 1.00 93.50 193 ARG A C 1
ATOM 1444 O O . ARG A 1 193 ? 8.265 0.285 -19.227 1.00 93.50 193 ARG A O 1
ATOM 1451 N N . ASP A 1 194 ? 8.550 -0.026 -21.441 1.00 94.00 194 ASP A N 1
ATOM 1452 C CA . ASP A 1 194 ? 9.813 0.707 -21.520 1.00 94.00 194 ASP A CA 1
ATOM 1453 C C . ASP A 1 194 ? 9.602 2.211 -21.292 1.00 94.00 194 ASP A C 1
ATOM 1455 O O . ASP A 1 194 ? 8.662 2.819 -21.818 1.00 94.00 194 ASP A O 1
ATOM 1459 N N . GLY A 1 195 ? 10.504 2.814 -20.519 1.00 87.62 195 GLY A N 1
ATOM 1460 C CA . GLY A 1 195 ? 10.431 4.213 -20.127 1.00 87.62 195 GLY A CA 1
ATOM 1461 C C . GLY A 1 195 ? 9.466 4.474 -18.973 1.00 87.62 195 GLY A C 1
ATOM 1462 O O . GLY A 1 195 ? 8.823 3.579 -18.424 1.00 87.62 195 GLY A O 1
ATOM 1463 N N . VAL A 1 196 ? 9.376 5.749 -18.604 1.00 86.38 196 VAL A N 1
ATOM 1464 C CA . VAL A 1 196 ? 8.558 6.210 -17.483 1.00 86.38 196 VAL A CA 1
ATOM 1465 C C . VAL A 1 196 ? 7.119 6.470 -17.940 1.00 86.38 196 VAL A C 1
ATOM 1467 O O . VAL A 1 196 ? 6.862 7.148 -18.942 1.00 86.38 196 VAL A O 1
ATOM 1470 N N . VAL A 1 197 ? 6.153 5.899 -17.229 1.00 87.81 197 VAL A N 1
ATOM 1471 C CA . VAL A 1 197 ? 4.831 6.518 -17.082 1.00 87.81 197 VAL A CA 1
ATOM 1472 C C . VAL A 1 197 ? 4.991 7.574 -15.988 1.00 87.81 197 VAL A C 1
ATOM 1474 O O . VAL A 1 197 ? 5.526 7.222 -14.938 1.00 87.81 197 VAL A O 1
ATOM 1477 N N . PRO A 1 198 ? 4.622 8.849 -16.223 1.00 85.12 198 PRO A N 1
ATOM 1478 C CA . PRO A 1 198 ? 4.792 9.896 -15.221 1.00 85.12 198 PRO A CA 1
ATOM 1479 C C . PRO A 1 198 ? 4.232 9.459 -13.870 1.00 85.12 198 PRO A C 1
ATOM 1481 O O . PRO A 1 198 ? 3.105 8.966 -13.825 1.00 85.12 198 PRO A O 1
ATOM 1484 N N . LEU A 1 199 ? 5.025 9.647 -12.812 1.00 82.44 199 LEU A N 1
ATOM 1485 C CA . LEU A 1 199 ? 4.615 9.301 -11.455 1.00 82.44 199 LEU A CA 1
ATOM 1486 C C . LEU A 1 199 ? 3.306 10.026 -11.130 1.00 82.44 199 LEU A C 1
ATOM 1488 O O . LEU A 1 199 ? 3.187 11.243 -11.312 1.00 82.44 199 LEU A O 1
ATOM 1492 N N . GLY A 1 200 ? 2.319 9.247 -10.719 1.00 84.31 200 GLY A N 1
ATOM 1493 C CA . GLY A 1 200 ? 1.002 9.700 -10.332 1.00 84.31 200 GLY A CA 1
ATOM 1494 C C . GLY A 1 200 ? 0.932 10.067 -8.855 1.00 84.31 200 GLY A C 1
ATOM 1495 O O . GLY A 1 200 ? 1.932 10.297 -8.178 1.00 84.31 200 GLY A O 1
ATOM 1496 N N . PHE A 1 201 ? -0.301 10.145 -8.361 1.00 84.19 201 PHE A N 1
ATOM 1497 C CA . PHE A 1 201 ? -0.577 10.346 -6.943 1.00 84.19 201 PHE A CA 1
ATOM 1498 C C . PHE A 1 201 ? -1.698 9.401 -6.512 1.00 84.19 201 PHE A C 1
ATOM 1500 O O . PHE A 1 201 ? -1.434 8.257 -6.158 1.00 84.19 201 PHE A O 1
ATOM 1507 N N . HIS A 1 202 ? -2.954 9.828 -6.641 1.00 93.62 202 HIS A N 1
ATOM 1508 C CA . HIS A 1 202 ? -4.102 8.985 -6.330 1.00 93.62 202 HIS A CA 1
ATOM 1509 C C . HIS A 1 202 ? -4.768 8.411 -7.577 1.00 93.62 202 HIS A C 1
ATOM 1511 O O . HIS A 1 202 ? -4.889 9.073 -8.610 1.00 93.62 202 HIS A O 1
ATOM 1517 N N . GLY A 1 203 ? -5.287 7.200 -7.428 1.00 90.62 203 GLY A N 1
ATOM 1518 C CA . GLY A 1 203 ? -6.140 6.513 -8.376 1.00 90.62 203 GLY A CA 1
ATOM 1519 C C . GLY A 1 203 ? -7.408 5.958 -7.727 1.00 90.62 203 GLY A C 1
ATOM 1520 O O . GLY A 1 203 ? -7.600 5.956 -6.507 1.00 90.62 203 GLY A O 1
ATOM 1521 N N . LEU A 1 204 ? -8.297 5.463 -8.584 1.00 90.62 204 LEU A N 1
ATOM 1522 C CA . LEU A 1 204 ? -9.513 4.756 -8.202 1.00 90.62 204 LEU A CA 1
ATOM 1523 C C . LEU A 1 204 ? -9.737 3.603 -9.178 1.00 90.62 204 LEU A C 1
ATOM 1525 O O . LEU A 1 204 ? -9.701 3.796 -10.393 1.00 90.62 204 LEU A O 1
ATOM 1529 N N . PHE A 1 205 ? -10.038 2.417 -8.651 1.00 90.62 205 PHE A N 1
ATOM 1530 C CA . PHE A 1 205 ? -10.537 1.322 -9.468 1.00 90.62 205 PHE A CA 1
ATOM 1531 C C . PHE A 1 205 ? -12.051 1.446 -9.600 1.00 90.62 205 PHE A C 1
ATOM 1533 O O . PHE A 1 205 ? -12.771 1.487 -8.599 1.00 90.62 205 PHE A O 1
ATOM 1540 N N . ARG A 1 206 ? -12.546 1.478 -10.838 1.00 89.06 206 ARG A N 1
ATOM 1541 C CA . ARG A 1 206 ? -13.980 1.515 -11.114 1.00 89.06 206 ARG A CA 1
ATOM 1542 C C . ARG A 1 206 ? -14.379 0.216 -11.813 1.00 89.06 206 ARG A C 1
ATOM 1544 O O . ARG A 1 206 ? -13.969 0.012 -12.956 1.00 89.06 206 ARG A O 1
ATOM 1551 N N . PRO A 1 207 ? -15.162 -0.666 -11.164 1.00 85.50 207 PRO A N 1
ATOM 1552 C CA . PRO A 1 207 ? -15.605 -1.895 -11.802 1.00 85.50 207 PRO A CA 1
ATOM 1553 C C . PRO A 1 207 ? -16.471 -1.565 -13.017 1.00 85.50 207 PRO A C 1
ATOM 1555 O O . PRO A 1 207 ? -17.174 -0.547 -13.050 1.00 85.50 207 PRO A O 1
ATOM 1558 N N . ARG A 1 208 ? -16.442 -2.444 -14.019 1.00 86.12 208 ARG A N 1
ATOM 1559 C CA . ARG A 1 208 ? -17.366 -2.351 -15.146 1.00 86.12 208 ARG A CA 1
ATOM 1560 C C . ARG A 1 208 ? -18.790 -2.501 -14.614 1.00 86.12 208 ARG A C 1
ATOM 1562 O O . ARG A 1 208 ? -19.119 -3.515 -14.006 1.00 86.12 208 ARG A O 1
ATOM 1569 N N . VAL A 1 209 ? -19.627 -1.501 -14.862 1.00 75.56 209 VAL A N 1
ATOM 1570 C CA . VAL A 1 209 ? -21.072 -1.627 -14.662 1.00 75.56 209 VAL A CA 1
ATOM 1571 C C . VAL A 1 209 ? -21.596 -2.394 -15.874 1.00 75.56 209 VAL A C 1
ATOM 1573 O O . VAL A 1 209 ? -21.302 -2.010 -17.009 1.00 75.56 209 VAL A O 1
ATOM 1576 N N . ALA A 1 210 ? -22.263 -3.527 -15.650 1.00 69.75 210 ALA A N 1
ATOM 1577 C CA . ALA A 1 210 ? -22.969 -4.215 -16.727 1.00 69.75 210 ALA A CA 1
ATOM 1578 C C . ALA A 1 210 ? -24.015 -3.250 -17.310 1.00 69.75 210 ALA A C 1
ATOM 1580 O O . ALA A 1 210 ? -24.674 -2.546 -16.546 1.00 69.75 210 ALA A O 1
ATOM 1581 N N . ALA A 1 211 ? -24.064 -3.161 -18.641 1.00 58.34 211 ALA A N 1
ATOM 1582 C CA . ALA A 1 211 ? -25.009 -2.309 -19.360 1.00 58.34 211 ALA A CA 1
ATOM 1583 C C . ALA A 1 211 ? -26.446 -2.818 -19.204 1.00 58.34 211 ALA A C 1
ATOM 1585 O O . ALA A 1 211 ? -26.605 -4.055 -19.083 1.00 58.34 211 ALA A O 1
#

Radius of gyration: 20.84 Å; chains: 1; bounding box: 49×49×50 Å

Organism: Ralstonia solanacearum (NCBI:txid305)

Sequence (211 aa):
MERRSFLTAAGLGLAAPFGLTLRDVMAMATESPDAWAAGFAAARAERAWLAGFEGVSADLPPATLTLDLRSGRAGQTATPHVAEFPKIDTRRTGLRHRALFCVANAASRPGADSPIGFDTLMRFDTESGHVQRYRFAQRALVEEHLFVPAGPNAPEGEGWLLGTVFDVEVGRTLLTVFDARNVSAGPVAVAARDGVVPLGFHGLFRPRVAA

InterPro domains:
  IPR004294 Carotenoid oxygenase [PF03055] (65-207)
  IPR004294 Carotenoid oxygenase [PTHR10543] (64-205)

Foldseek 3Di:
DDDPDPDPPDPDDDQDPPNDDPVNVVVVVPPDCPVVVVQLVVLCVVCVVCSSPPALLPQFADKDWDQDPVVRDIDIGGDPFSWDLWEWDPVQVVHDAQWIKTFGAPDPDPPDDDQNAGQKIKIAGPPPRDIAIDGHPPNKHWARWYFDAPDPPGPTQQGWTWTWMQDPVQQKIKTFICGSVHVNVGGPDIDIDHHDDPHDHDDDDDDDDDD

pLDDT: mean 78.39, std 20.9, range [29.17, 98.88]